Protein AF-A0A0F9BC72-F1 (afdb_monomer_lite)

Secondary structure (DSSP, 8-state):
----PPPPPTT-GGGGSSTT----S--TTHHHHHHHHHHHHHHHHHHHHHHHHHHHHHHHHS--TTSHHHHHHHHHHHHHHHHHHHT-----PPEEEES-HHHHHHHHHHTGGGBGGGEEEEEEEEEEESGGG-EEEEEEEEEEEETTEEEEEEEEEEEEE--TTS---TT-HHHHHHHHHHHHHHHHHHHHHHHTTPEEEES-----

pLDDT: mean 74.84, std 20.1, range [38.62, 98.25]

Foldseek 3Di:
DDDDDDDDDPPDPVVVVPPPPDDDDDDDDVVVVVVVVVVVVVVVVVVVVVVLVVVVVVVVVPPDVPCPVVNVVVVVVVVVVVCVVVVPPPVPAAEAEAQDLVVLLVVCLVQVVQWVVLEKAKEWDWDQDDDPSQKIWIWIWIWTGGHSHIYIYTYTLFMDGDDPVDPDPVPPPRNVSSVVSNVVSVVSNCVSSVVSVGHYHYDYDDDD

Organism: NCBI:txid412755

Sequence (208 aa):
MAHNRAPVPPGSLANLHLAVSLYPGGRGLQKGKEEMEARELAQRILGHVQRLTQLARILRRDGDGRDENAVRELLAREATMLKTRATGKGETMSSIKFTNVPEFLEELNKDRELVDRGIVRITKGFKHTGPNGLFISLDVIASAKVGEDVVVLTRHCGQFMQNPNFPQDPSSPGEEDAQSIADTDIEALEKGCSDLGMETRAGFFDEE

Radius of gyration: 28.16 Å; chains: 1; bounding box: 81×46×55 Å

Structure (mmCIF, N/CA/C/O backbone):
data_AF-A0A0F9BC72-F1
#
_entry.id   AF-A0A0F9BC72-F1
#
loop_
_atom_site.group_PDB
_atom_site.id
_atom_site.type_symbol
_atom_site.label_atom_id
_atom_site.label_alt_id
_atom_site.label_comp_id
_atom_site.label_asym_id
_atom_site.label_entity_id
_atom_site.label_seq_id
_atom_site.pdbx_PDB_ins_code
_atom_site.Cartn_x
_atom_site.Cartn_y
_atom_site.Cartn_z
_atom_site.occupancy
_atom_site.B_iso_or_equiv
_atom_site.auth_seq_id
_atom_site.auth_comp_id
_atom_site.auth_asym_id
_atom_site.auth_atom_id
_atom_site.pdbx_PDB_model_num
ATOM 1 N N . MET A 1 1 ? -61.626 -33.798 -28.609 1.00 42.62 1 MET A N 1
ATOM 2 C CA . MET A 1 1 ? -61.739 -33.847 -27.136 1.00 42.62 1 MET A CA 1
ATOM 3 C C . MET A 1 1 ? -60.822 -32.775 -26.568 1.00 42.62 1 MET A C 1
ATOM 5 O O . MET A 1 1 ? -59.614 -32.895 -26.709 1.00 42.62 1 MET A O 1
ATOM 9 N N . ALA A 1 2 ? -61.387 -31.677 -26.064 1.00 38.62 2 ALA A N 1
ATOM 10 C CA . ALA A 1 2 ? -60.629 -30.543 -25.538 1.00 38.62 2 ALA A CA 1
ATOM 11 C C . ALA A 1 2 ? -60.353 -30.759 -24.042 1.00 38.62 2 ALA A C 1
ATOM 13 O O . ALA A 1 2 ? -61.291 -30.909 -23.260 1.00 38.62 2 ALA A O 1
ATOM 14 N N . HIS A 1 3 ? -59.080 -30.800 -23.645 1.00 41.59 3 HIS A N 1
ATOM 15 C CA . HIS A 1 3 ? -58.698 -30.876 -22.236 1.00 41.59 3 HIS A CA 1
ATOM 16 C C . HIS A 1 3 ? -58.649 -29.474 -21.625 1.00 41.59 3 HIS A C 1
ATOM 18 O O . HIS A 1 3 ? -57.722 -28.705 -21.867 1.00 41.59 3 HIS A O 1
ATOM 24 N N . ASN A 1 4 ? -59.649 -29.182 -20.795 1.00 47.03 4 ASN A N 1
ATOM 25 C CA . ASN A 1 4 ? -59.648 -28.081 -19.838 1.00 47.03 4 ASN A CA 1
ATOM 26 C C . ASN A 1 4 ? -58.522 -28.300 -18.814 1.00 47.03 4 ASN A C 1
ATOM 28 O O . ASN A 1 4 ? -58.590 -29.237 -18.017 1.00 47.03 4 ASN A O 1
ATOM 32 N N . ARG A 1 5 ? -57.494 -27.445 -18.814 1.00 49.59 5 ARG A N 1
ATOM 33 C CA . ARG A 1 5 ? -56.538 -27.344 -17.702 1.00 49.59 5 ARG A CA 1
ATOM 34 C C . ARG A 1 5 ? -56.889 -26.119 -16.865 1.00 49.59 5 ARG A C 1
ATOM 36 O O . ARG A 1 5 ? -56.990 -25.017 -17.393 1.00 49.59 5 ARG A O 1
ATOM 43 N N . ALA A 1 6 ? -57.103 -26.345 -15.573 1.00 52.94 6 ALA A N 1
ATOM 44 C CA . ALA A 1 6 ? -57.399 -25.304 -14.598 1.00 52.94 6 ALA A CA 1
ATOM 45 C C . ALA A 1 6 ? -56.219 -24.319 -14.443 1.00 52.94 6 ALA A C 1
ATOM 47 O O . ALA A 1 6 ? -55.064 -24.728 -14.606 1.00 52.94 6 ALA A O 1
ATOM 48 N N . PRO A 1 7 ? -56.480 -23.042 -14.106 1.00 54.28 7 PRO A N 1
ATOM 49 C CA . PRO A 1 7 ? -55.428 -22.074 -13.828 1.00 54.28 7 PRO A CA 1
ATOM 50 C C . PRO A 1 7 ? -54.674 -22.448 -12.545 1.00 54.28 7 PRO A C 1
ATOM 52 O O . PRO A 1 7 ? -55.270 -22.742 -11.509 1.00 54.28 7 PRO A O 1
ATOM 55 N N . VAL A 1 8 ? -53.344 -22.443 -12.628 1.00 53.91 8 VAL A N 1
ATOM 56 C CA . VAL A 1 8 ? -52.446 -22.690 -11.493 1.00 53.91 8 VAL A CA 1
ATOM 57 C C . VAL A 1 8 ? -52.470 -21.459 -10.573 1.00 53.91 8 VAL A C 1
ATOM 59 O O . VAL A 1 8 ? -52.325 -20.342 -11.073 1.00 53.91 8 VAL A O 1
ATOM 62 N N . PRO A 1 9 ? -52.646 -21.616 -9.249 1.00 43.34 9 PRO A N 1
ATOM 63 C CA . PRO A 1 9 ? -52.686 -20.484 -8.331 1.00 43.34 9 PRO A CA 1
ATOM 64 C C . PRO A 1 9 ? -51.318 -19.778 -8.235 1.00 43.34 9 PRO A C 1
ATOM 66 O O . PRO A 1 9 ? -50.275 -20.448 -8.228 1.00 43.34 9 PRO A O 1
ATOM 69 N N . PRO A 1 10 ? -51.293 -18.436 -8.123 1.00 44.06 10 PRO A N 1
ATOM 70 C CA . PRO A 1 10 ? -50.060 -17.698 -7.880 1.00 44.06 10 PRO A CA 1
ATOM 71 C C . PRO A 1 10 ? -49.497 -18.093 -6.506 1.00 44.06 10 PRO A C 1
ATOM 73 O O . PRO A 1 10 ? -50.165 -17.941 -5.488 1.00 44.06 10 PRO A O 1
ATOM 76 N N . GLY A 1 11 ? -48.279 -18.643 -6.493 1.00 48.66 11 GLY A N 1
ATOM 77 C CA . GLY A 1 11 ? -47.588 -19.095 -5.275 1.00 48.66 11 GLY A CA 1
ATOM 78 C C . GLY A 1 11 ? -47.152 -20.566 -5.263 1.00 48.66 11 GLY A C 1
ATOM 79 O O . GLY A 1 11 ? -46.563 -21.011 -4.283 1.00 48.66 11 GLY A O 1
ATOM 80 N N . SER A 1 12 ? -47.400 -21.334 -6.329 1.00 43.31 12 SER A N 1
ATOM 81 C CA . SER A 1 12 ? -46.902 -22.714 -6.427 1.00 43.31 12 SER A CA 1
ATOM 82 C C . SER A 1 12 ? -45.405 -22.768 -6.788 1.00 43.31 12 SER A C 1
ATOM 84 O O . SER A 1 12 ? -44.937 -22.054 -7.679 1.00 43.31 12 SER A O 1
ATOM 86 N N . LEU A 1 13 ? -44.672 -23.683 -6.140 1.00 48.25 13 LEU A N 1
ATOM 87 C CA . LEU A 1 13 ? -43.244 -23.983 -6.355 1.00 48.25 13 LEU A CA 1
ATOM 88 C C . LEU A 1 13 ? -42.881 -24.347 -7.810 1.00 48.25 13 LEU A C 1
ATOM 90 O O . LEU A 1 13 ? -41.704 -24.358 -8.160 1.00 48.25 13 LEU A O 1
ATOM 94 N N . ALA A 1 14 ? -43.865 -24.591 -8.682 1.00 44.84 14 ALA A N 1
ATOM 95 C CA . ALA A 1 14 ? -43.640 -24.823 -10.108 1.00 44.84 14 ALA A CA 1
ATOM 96 C C . ALA A 1 14 ? -43.049 -23.603 -10.848 1.00 44.84 14 ALA A C 1
ATOM 98 O O . ALA A 1 14 ? -42.411 -23.775 -11.884 1.00 44.84 14 ALA A O 1
ATOM 99 N N . ASN A 1 15 ? -43.186 -22.384 -10.307 1.00 43.69 15 ASN A N 1
ATOM 100 C CA . ASN A 1 15 ? -42.619 -21.179 -10.925 1.00 43.69 15 ASN A CA 1
ATOM 101 C C . ASN A 1 15 ? -41.094 -21.044 -10.752 1.00 43.69 15 ASN A C 1
ATOM 103 O O . ASN A 1 15 ? -40.479 -20.243 -11.451 1.00 43.69 15 ASN A O 1
ATOM 107 N N . LEU A 1 16 ? -40.459 -21.839 -9.881 1.00 44.81 16 LEU A N 1
ATOM 108 C CA . LEU A 1 16 ? -39.000 -21.814 -9.699 1.00 44.81 16 LEU A CA 1
ATOM 109 C C . LEU A 1 16 ? -38.231 -22.579 -10.785 1.00 44.81 16 LEU A C 1
ATOM 111 O O . LEU A 1 16 ? -37.033 -22.365 -10.944 1.00 44.81 16 LEU A O 1
ATOM 115 N N . HIS A 1 17 ? -38.897 -23.436 -11.564 1.00 40.94 17 HIS A N 1
ATOM 116 C CA . HIS A 1 17 ? -38.219 -24.256 -12.572 1.00 40.94 17 HIS A CA 1
ATOM 117 C C . HIS A 1 17 ? -38.060 -23.579 -13.941 1.00 40.94 17 HIS A C 1
ATOM 119 O O . HIS A 1 17 ? -37.272 -24.056 -14.755 1.00 40.94 17 HIS A O 1
ATOM 125 N N . LEU A 1 18 ? -38.760 -22.466 -14.203 1.00 41.44 18 LEU A N 1
ATOM 126 C CA . LEU A 1 18 ? -38.738 -21.807 -15.517 1.00 41.44 18 LEU A CA 1
ATOM 127 C C . LEU A 1 18 ? -37.742 -20.643 -15.646 1.00 41.44 18 LEU A C 1
ATOM 129 O O . LEU A 1 18 ? -37.490 -20.198 -16.760 1.00 41.44 18 LEU A O 1
ATOM 133 N N . ALA A 1 19 ? -37.128 -20.176 -14.555 1.00 41.88 19 ALA A N 1
ATOM 134 C CA . ALA A 1 19 ? -36.174 -19.060 -14.604 1.00 41.88 19 ALA A CA 1
ATOM 135 C C . ALA A 1 19 ? -34.731 -19.471 -14.979 1.00 41.88 19 ALA A C 1
ATOM 137 O O . ALA A 1 19 ? -33.861 -18.614 -15.093 1.00 41.88 19 ALA A O 1
ATOM 138 N N . VAL A 1 20 ? -34.454 -20.767 -15.177 1.00 44.16 20 VA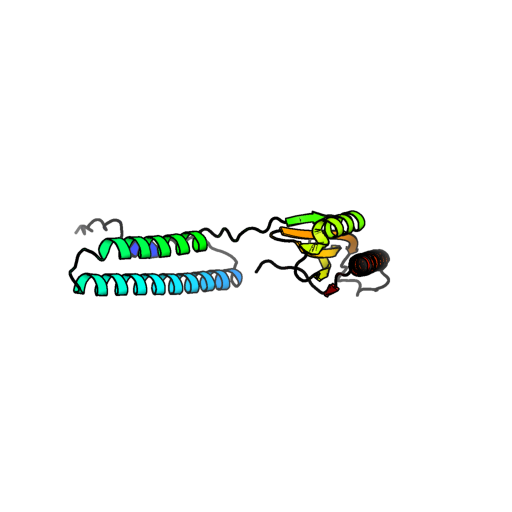L A N 1
ATOM 139 C CA . VAL A 1 20 ? -33.074 -21.293 -15.296 1.00 44.16 20 VAL A CA 1
ATOM 140 C C . VAL A 1 20 ? -32.647 -21.589 -16.745 1.00 44.16 20 VAL A C 1
ATOM 142 O O . VAL A 1 20 ? -31.505 -21.966 -16.989 1.00 44.16 20 VAL A O 1
ATOM 145 N N . SER A 1 21 ? -33.510 -21.398 -17.747 1.00 41.16 21 SER A N 1
ATOM 146 C CA . SER A 1 21 ? -33.238 -21.912 -19.101 1.00 41.16 21 SER A CA 1
ATOM 147 C C . SER A 1 21 ? -33.237 -20.858 -20.206 1.00 41.16 21 SER A C 1
ATOM 149 O O . SER A 1 21 ? -33.911 -21.038 -21.206 1.00 41.16 21 SER A O 1
ATOM 151 N N . LEU A 1 22 ? -32.468 -19.773 -20.070 1.00 39.19 22 LEU A N 1
ATOM 152 C CA . LEU A 1 22 ? -32.133 -18.906 -21.212 1.00 39.19 22 LEU A CA 1
ATOM 153 C C . LEU A 1 22 ? -30.781 -18.201 -21.010 1.00 39.19 22 LEU A C 1
ATOM 155 O O . LEU A 1 22 ? -30.776 -17.023 -20.712 1.00 39.19 22 LEU A O 1
ATOM 159 N N . TYR A 1 23 ? -29.648 -18.893 -21.178 1.00 40.12 23 TYR A N 1
ATOM 160 C CA . TYR A 1 23 ? -28.369 -18.281 -21.602 1.00 40.12 23 TYR A CA 1
ATOM 161 C C . TYR A 1 23 ? -27.417 -19.375 -22.123 1.00 40.12 23 TYR A C 1
ATOM 163 O O . TYR A 1 23 ? -26.938 -20.189 -21.326 1.00 40.12 23 TYR A O 1
ATOM 171 N N . PRO A 1 24 ? -27.127 -19.438 -23.436 1.00 45.38 24 PRO A N 1
ATOM 172 C CA . PRO A 1 24 ? -26.097 -20.316 -23.965 1.00 45.38 24 PRO A CA 1
ATOM 173 C C . PRO A 1 24 ? -24.742 -19.592 -23.989 1.00 45.38 24 PRO A C 1
ATOM 175 O O . PRO A 1 24 ? -24.643 -18.465 -24.464 1.00 45.38 24 PRO A O 1
ATOM 178 N N . GLY A 1 25 ? -23.691 -20.279 -23.534 1.00 42.78 25 GLY A N 1
ATOM 179 C CA . GLY A 1 25 ? -22.307 -19.981 -23.918 1.00 42.78 25 GLY A CA 1
ATOM 180 C C . GLY A 1 25 ? -21.380 -19.472 -22.809 1.00 42.78 25 GLY A C 1
ATOM 181 O O . GLY A 1 25 ? -21.406 -18.303 -22.450 1.00 42.78 25 GLY A O 1
ATOM 182 N N . GLY A 1 26 ? -20.483 -20.354 -22.352 1.00 42.59 26 GLY A N 1
ATOM 183 C CA . GLY A 1 26 ? -19.130 -19.980 -21.916 1.00 42.59 26 GLY A CA 1
ATOM 184 C C . GLY A 1 26 ? -18.960 -19.429 -20.498 1.00 42.59 26 GLY A C 1
ATOM 185 O O . GLY A 1 26 ? -18.666 -18.252 -20.344 1.00 42.59 26 GLY A O 1
ATOM 186 N N . ARG A 1 27 ? -19.073 -20.274 -19.461 1.00 43.44 27 ARG A N 1
ATOM 187 C CA . ARG A 1 27 ? -18.528 -20.015 -18.105 1.00 43.44 27 ARG A CA 1
ATOM 188 C C . ARG A 1 27 ? -18.599 -21.293 -17.253 1.00 43.44 27 ARG A C 1
ATOM 190 O O . ARG A 1 27 ? -19.513 -21.477 -16.464 1.00 43.44 27 ARG A O 1
ATOM 197 N N . GLY A 1 28 ? -17.680 -22.236 -17.463 1.00 44.38 28 GLY A N 1
ATOM 198 C CA . GLY A 1 28 ? -17.714 -23.539 -16.773 1.00 44.38 28 GLY A CA 1
ATOM 199 C C . GLY A 1 28 ? -17.227 -23.515 -15.317 1.00 44.38 28 GLY A C 1
ATOM 200 O O . GLY A 1 28 ? -17.675 -24.325 -14.518 1.00 44.38 28 GLY A O 1
ATOM 201 N N . LEU A 1 29 ? -16.339 -22.579 -14.956 1.00 45.06 29 LEU A N 1
ATOM 202 C CA . LEU A 1 29 ? -15.662 -22.567 -13.647 1.00 45.06 29 LEU A CA 1
ATOM 203 C C . LEU A 1 29 ? -16.214 -21.515 -12.670 1.00 45.06 29 LEU A C 1
ATOM 205 O O . LEU A 1 29 ? -16.429 -21.829 -11.505 1.00 45.06 29 LEU A O 1
ATOM 209 N N . GLN A 1 30 ? -16.537 -20.302 -13.136 1.00 49.53 30 GLN A N 1
ATOM 210 C CA . GLN A 1 30 ? -17.185 -19.277 -12.295 1.00 49.53 30 GLN A CA 1
ATOM 211 C C . GLN A 1 30 ? -18.613 -19.664 -11.894 1.00 49.53 30 GLN A C 1
ATOM 213 O O . GLN A 1 30 ? -19.011 -19.458 -10.753 1.00 49.53 30 GLN A O 1
ATOM 218 N N . LYS A 1 31 ? -19.343 -20.334 -12.793 1.00 51.72 31 LYS A N 1
ATOM 219 C CA . LYS A 1 31 ? -20.718 -20.774 -12.541 1.00 51.72 31 LYS A CA 1
ATOM 220 C C . LYS A 1 31 ? -20.800 -21.843 -11.446 1.00 51.72 31 LYS A C 1
ATOM 222 O O . LYS A 1 31 ? -21.754 -21.860 -10.684 1.00 51.72 31 LYS A O 1
ATOM 227 N N . GLY A 1 32 ? -19.774 -22.692 -11.319 1.00 54.41 32 GLY A N 1
ATOM 228 C CA . GLY A 1 32 ? -19.702 -23.695 -10.253 1.00 54.41 32 GLY A CA 1
ATOM 229 C C . GLY A 1 32 ? -19.490 -23.088 -8.863 1.00 54.41 32 GLY A C 1
ATOM 230 O O . GLY A 1 32 ? -20.055 -23.590 -7.895 1.00 54.41 32 GLY A O 1
ATOM 231 N N . LYS A 1 33 ? -18.720 -21.995 -8.768 1.00 55.19 33 LYS A N 1
ATOM 232 C CA . LYS A 1 33 ? -18.482 -21.282 -7.505 1.00 55.19 33 LYS A CA 1
ATOM 233 C C . LYS A 1 33 ? -19.728 -20.502 -7.069 1.00 55.19 33 LYS A C 1
ATOM 235 O O . LYS A 1 33 ? -20.192 -20.682 -5.949 1.00 55.19 33 LYS A O 1
ATOM 240 N N . GLU A 1 34 ? -20.343 -19.767 -7.994 1.00 55.28 34 GLU A N 1
ATOM 241 C CA . GLU A 1 34 ? -21.594 -19.032 -7.753 1.00 55.28 34 GLU A CA 1
ATOM 242 C C . GLU A 1 34 ? -22.764 -19.972 -7.392 1.00 55.28 34 GLU A C 1
ATOM 244 O O . GLU A 1 34 ? -23.537 -19.693 -6.476 1.00 55.28 34 GLU A O 1
ATOM 249 N N . GLU A 1 35 ? -22.886 -21.131 -8.054 1.00 62.44 35 GLU A N 1
ATOM 250 C CA . GLU A 1 35 ? -23.916 -22.127 -7.723 1.00 62.44 35 GLU A CA 1
ATOM 251 C C . GLU A 1 35 ? -23.675 -22.805 -6.365 1.00 62.44 35 GLU A C 1
ATOM 253 O O . GLU A 1 35 ? -24.636 -23.169 -5.681 1.00 62.44 35 GLU A O 1
ATOM 258 N N . MET A 1 36 ? -22.415 -22.984 -5.957 1.00 65.06 36 MET A N 1
ATOM 259 C CA . MET A 1 36 ? -22.068 -23.561 -4.656 1.00 65.06 36 MET A CA 1
ATOM 260 C C . MET A 1 36 ? -22.374 -22.584 -3.517 1.00 65.06 36 MET A C 1
ATOM 262 O O . MET A 1 36 ? -23.044 -22.969 -2.558 1.00 65.06 36 MET A O 1
ATOM 266 N N . GLU A 1 37 ? -21.986 -21.317 -3.665 1.00 67.31 37 GLU A N 1
ATOM 267 C CA . GLU A 1 37 ? -22.287 -20.244 -2.708 1.00 67.31 37 GLU A CA 1
ATOM 268 C C . GLU A 1 37 ? -23.803 -20.030 -2.566 1.00 67.31 37 GLU A C 1
ATOM 270 O O . GLU A 1 37 ? -24.328 -19.942 -1.453 1.00 67.31 37 GLU A O 1
ATOM 275 N N . ALA A 1 38 ? -24.547 -20.060 -3.678 1.00 66.00 38 ALA A N 1
ATOM 276 C CA . ALA A 1 38 ? -26.006 -19.963 -3.656 1.00 66.00 38 ALA A CA 1
ATOM 277 C C . ALA A 1 38 ? -26.670 -21.149 -2.931 1.00 66.00 38 ALA A C 1
ATOM 279 O O . ALA A 1 38 ? -27.643 -20.966 -2.191 1.00 66.00 38 ALA A O 1
ATOM 280 N N . ARG A 1 39 ? -26.152 -22.373 -3.109 1.00 70.75 39 ARG A N 1
ATOM 281 C CA . ARG A 1 39 ? -26.651 -23.572 -2.410 1.00 70.75 39 ARG A CA 1
ATOM 282 C C . ARG A 1 39 ? -26.362 -23.523 -0.917 1.00 70.75 39 ARG A C 1
ATOM 284 O O . ARG A 1 39 ? -27.230 -23.891 -0.125 1.00 70.75 39 ARG A O 1
ATOM 291 N N . GLU A 1 40 ? -25.179 -23.062 -0.535 1.00 69.94 40 GLU A N 1
ATOM 292 C CA . GLU A 1 40 ? -24.799 -22.937 0.867 1.00 69.94 40 GLU A CA 1
ATOM 293 C C . GLU A 1 40 ? -25.642 -21.868 1.577 1.00 69.94 40 GLU A C 1
ATOM 295 O O . GLU A 1 40 ? -26.190 -22.114 2.656 1.00 69.94 40 GLU A O 1
ATOM 300 N N . LEU A 1 41 ? -25.856 -20.720 0.928 1.00 67.69 41 LEU A N 1
ATOM 301 C CA . LEU A 1 41 ? -26.760 -19.681 1.413 1.00 67.69 41 LEU A CA 1
ATOM 302 C C . LEU A 1 41 ? -28.196 -20.210 1.567 1.00 67.69 41 LEU A C 1
ATOM 304 O O . LEU A 1 41 ? -28.828 -19.992 2.603 1.00 67.69 41 LEU A O 1
ATOM 308 N N . ALA A 1 42 ? -28.699 -20.963 0.584 1.00 67.69 42 ALA A N 1
ATOM 309 C CA . ALA A 1 42 ? -30.033 -21.557 0.637 1.00 67.69 42 ALA A CA 1
ATOM 310 C C . ALA A 1 42 ? -30.183 -22.574 1.784 1.00 67.69 42 ALA A C 1
ATOM 312 O O . ALA A 1 42 ? -31.194 -22.554 2.491 1.00 67.69 42 ALA A O 1
ATOM 313 N N . GLN A 1 43 ? -29.180 -23.428 2.021 1.00 72.75 43 GLN A N 1
ATOM 314 C CA . GLN A 1 43 ? -29.182 -24.367 3.149 1.00 72.75 43 GLN A CA 1
ATOM 315 C C . GLN A 1 43 ? -29.170 -23.641 4.500 1.00 72.75 43 GLN A C 1
ATOM 317 O O . GLN A 1 43 ? -29.904 -24.024 5.415 1.00 72.75 43 GLN A O 1
ATOM 322 N N . ARG A 1 44 ? -28.398 -22.555 4.622 1.00 68.69 44 ARG A N 1
ATOM 323 C CA . ARG A 1 44 ? -28.348 -21.733 5.841 1.00 68.69 44 ARG A CA 1
ATOM 324 C C . ARG A 1 44 ? -29.687 -21.045 6.116 1.00 68.69 44 ARG A C 1
ATOM 326 O O . ARG A 1 44 ? -30.188 -21.117 7.241 1.00 68.69 44 ARG A O 1
ATOM 333 N N . ILE A 1 45 ? -30.308 -20.448 5.095 1.00 68.75 45 ILE A N 1
ATOM 334 C CA . ILE A 1 45 ? -31.647 -19.843 5.199 1.00 68.75 45 ILE A CA 1
ATOM 335 C C . ILE A 1 45 ? -32.674 -20.895 5.629 1.00 68.75 45 ILE A C 1
ATOM 337 O O . ILE A 1 45 ? -33.455 -20.654 6.551 1.00 68.75 45 ILE A O 1
ATOM 341 N N . LEU A 1 46 ? -32.640 -22.087 5.026 1.00 72.75 46 LEU A N 1
ATOM 342 C CA . LEU A 1 46 ? -33.547 -23.179 5.376 1.00 72.75 46 LEU A CA 1
ATOM 343 C C . LEU A 1 46 ? -33.402 -23.594 6.851 1.00 72.75 46 LEU A C 1
ATOM 345 O O . LEU A 1 46 ? -34.410 -23.781 7.534 1.00 72.75 46 LEU A O 1
ATOM 349 N N . GLY A 1 47 ? -32.172 -23.655 7.372 1.00 73.44 47 GLY A N 1
ATOM 350 C CA . GLY A 1 47 ? -31.909 -23.935 8.787 1.00 73.44 47 GLY A CA 1
ATOM 351 C C . GLY A 1 47 ? -32.468 -22.867 9.737 1.00 73.44 47 GLY A C 1
ATOM 352 O O . GLY A 1 47 ? -32.973 -23.188 10.815 1.00 73.44 47 GLY A O 1
ATOM 353 N N . HIS A 1 48 ? -32.441 -21.591 9.345 1.00 68.81 48 HIS A N 1
ATOM 354 C CA . HIS A 1 48 ? -33.090 -20.522 10.113 1.00 68.81 48 HIS A CA 1
ATOM 355 C C . HIS A 1 48 ? -34.617 -20.633 10.078 1.00 68.81 48 HIS A C 1
ATOM 357 O O . HIS A 1 48 ? -35.253 -20.581 11.130 1.00 68.81 48 HIS A O 1
ATOM 363 N N . VAL A 1 49 ? -35.210 -20.879 8.907 1.00 72.81 49 VAL A N 1
ATOM 364 C CA . VAL A 1 49 ? -36.665 -21.062 8.770 1.00 72.81 49 VAL A CA 1
ATOM 365 C C . VAL A 1 49 ? -37.157 -22.247 9.607 1.00 72.81 49 VAL A C 1
ATOM 367 O O . VAL A 1 49 ? -38.192 -22.149 10.271 1.00 72.81 49 VAL A O 1
ATOM 370 N N . GLN A 1 50 ? -36.410 -23.352 9.642 1.00 75.19 50 GLN A N 1
ATOM 371 C CA . GLN A 1 50 ? -36.741 -24.511 10.475 1.00 75.19 50 GLN A CA 1
ATOM 372 C C . GLN A 1 50 ? -36.705 -24.182 11.972 1.00 75.19 50 GLN A C 1
ATOM 374 O O . GLN A 1 50 ? -37.643 -24.546 12.684 1.00 75.19 50 GLN A O 1
ATOM 379 N N . ARG A 1 51 ? -35.688 -23.444 12.442 1.00 72.94 51 ARG A N 1
ATOM 380 C CA . ARG A 1 51 ? -35.596 -22.992 13.843 1.00 72.94 51 ARG A CA 1
ATOM 381 C C . ARG A 1 51 ? -36.751 -22.070 14.227 1.00 72.94 51 ARG A C 1
ATOM 383 O O . ARG A 1 51 ? -37.398 -22.301 15.244 1.00 72.94 51 ARG A O 1
ATOM 390 N N . LEU A 1 52 ? -37.079 -21.096 13.378 1.00 69.94 52 LEU A N 1
ATOM 391 C CA . LEU A 1 52 ? -38.223 -20.205 13.597 1.00 69.94 52 LEU A CA 1
ATOM 392 C C . LEU A 1 52 ? -39.554 -20.971 13.616 1.00 69.94 52 LEU A C 1
ATOM 394 O O . LEU A 1 52 ? -40.420 -20.701 14.445 1.00 69.94 52 LEU A O 1
ATOM 398 N N . THR A 1 53 ? -39.700 -21.979 12.753 1.00 71.94 53 THR A N 1
ATOM 399 C CA . THR A 1 53 ? -40.895 -22.836 12.712 1.00 71.94 53 THR A CA 1
ATOM 400 C C . THR A 1 53 ? -41.009 -23.717 13.959 1.00 71.94 53 THR A C 1
ATOM 402 O O . THR A 1 53 ? -42.112 -23.924 14.464 1.00 71.94 53 THR A O 1
ATOM 405 N N . GLN A 1 54 ? -39.893 -24.244 14.471 1.00 74.62 54 GLN A N 1
ATOM 406 C CA . GLN A 1 54 ? -39.867 -25.019 15.714 1.00 74.62 54 GLN A CA 1
ATOM 407 C C . GLN A 1 54 ? -40.224 -24.153 16.922 1.00 74.62 54 GLN A C 1
ATOM 409 O O . GLN A 1 54 ? -41.086 -24.555 17.702 1.00 74.62 54 GLN A O 1
ATOM 414 N N . LEU A 1 55 ? -39.649 -22.951 17.026 1.00 66.75 55 LEU A N 1
ATOM 415 C CA . LEU A 1 55 ? -39.995 -21.991 18.075 1.00 66.75 55 LEU A CA 1
ATOM 416 C C . LEU A 1 55 ? -41.490 -21.655 18.029 1.00 66.75 55 LEU A C 1
ATOM 418 O O . LEU A 1 55 ? -42.186 -21.829 19.026 1.00 66.75 55 LEU A O 1
ATOM 422 N N . ALA A 1 56 ? -42.026 -21.314 16.854 1.00 66.38 56 ALA A N 1
ATOM 423 C CA . ALA A 1 56 ? -43.450 -21.021 16.686 1.00 66.38 56 ALA A CA 1
ATOM 424 C C . ALA A 1 56 ? -44.378 -22.194 17.074 1.00 66.38 56 ALA A C 1
ATOM 426 O O . ALA A 1 56 ? -45.510 -21.964 17.500 1.00 66.38 56 ALA A O 1
ATOM 427 N N . ARG A 1 57 ? -43.931 -23.453 16.939 1.00 69.69 57 ARG A N 1
ATOM 428 C CA . ARG A 1 57 ? -44.700 -24.635 17.378 1.00 69.69 57 ARG A CA 1
ATOM 429 C C . ARG A 1 57 ? -44.674 -24.835 18.888 1.00 69.69 57 ARG A C 1
ATOM 431 O O . ARG A 1 57 ? -45.709 -25.198 19.436 1.00 69.69 57 ARG A O 1
ATOM 438 N N . ILE A 1 58 ? -43.523 -24.628 19.530 1.00 66.62 58 ILE A N 1
ATOM 439 C CA . ILE A 1 58 ? -43.385 -24.720 20.993 1.00 66.62 58 ILE A CA 1
ATOM 440 C C . ILE A 1 58 ? -44.333 -23.708 21.645 1.00 66.62 58 ILE A C 1
ATOM 442 O O . ILE A 1 58 ? -45.151 -24.068 22.482 1.00 66.62 58 ILE A O 1
ATOM 446 N N . LEU A 1 59 ? -44.344 -22.483 21.124 1.00 58.75 59 LEU A N 1
ATOM 447 C CA . LEU A 1 59 ? -45.137 -21.376 21.657 1.00 58.75 59 LEU A CA 1
ATOM 448 C C . LEU A 1 59 ? -46.655 -21.550 21.474 1.00 58.75 59 LEU A C 1
ATOM 450 O O . LEU A 1 59 ? -47.432 -21.115 22.316 1.00 58.75 59 LEU A O 1
ATOM 454 N N . ARG A 1 60 ? -47.112 -22.241 20.417 1.00 62.31 60 ARG A N 1
ATOM 455 C CA . ARG A 1 60 ? -48.542 -22.585 20.255 1.00 62.31 60 ARG A CA 1
ATOM 456 C C . ARG A 1 60 ? -49.035 -23.627 21.257 1.00 62.31 60 ARG A C 1
ATOM 458 O O . ARG A 1 60 ? -50.245 -23.776 21.410 1.00 62.31 60 ARG A O 1
ATOM 465 N N . ARG A 1 61 ? -48.130 -24.388 21.876 1.00 60.22 61 ARG A N 1
ATOM 466 C CA . ARG A 1 61 ? -48.486 -25.474 22.793 1.00 60.22 61 ARG A CA 1
ATOM 467 C C . ARG A 1 61 ? -48.760 -24.972 24.214 1.00 60.22 61 ARG A C 1
ATOM 469 O O . ARG A 1 61 ? -49.548 -25.611 24.903 1.00 60.22 61 ARG A O 1
ATOM 476 N N . ASP A 1 62 ? -48.197 -23.821 24.589 1.00 56.25 62 ASP A N 1
ATOM 477 C CA . ASP A 1 62 ? -48.218 -23.323 25.973 1.00 56.25 62 ASP A CA 1
ATOM 478 C C . ASP A 1 62 ? -49.290 -22.254 26.266 1.00 56.25 62 ASP A C 1
ATOM 480 O O . ASP A 1 62 ? -49.458 -21.866 27.415 1.00 56.25 62 ASP A O 1
ATOM 484 N N . GLY A 1 63 ? -50.096 -21.844 25.276 1.00 54.47 63 GLY A N 1
ATOM 485 C CA . GLY A 1 63 ? -51.452 -21.292 25.470 1.00 54.47 63 GLY A CA 1
ATOM 486 C C . GLY A 1 63 ? -51.637 -20.004 26.295 1.00 54.47 63 GLY A C 1
ATOM 487 O O . GLY A 1 63 ? -52.772 -19.542 26.404 1.00 54.47 63 GLY A O 1
ATOM 488 N N . ASP A 1 64 ? -50.592 -19.400 26.855 1.00 56.59 64 ASP A N 1
ATOM 489 C CA . ASP A 1 64 ? -50.682 -18.148 27.610 1.00 56.59 64 ASP A CA 1
ATOM 490 C C . ASP A 1 64 ? -50.273 -16.991 26.683 1.00 56.59 64 ASP A C 1
ATOM 492 O O . ASP A 1 64 ? -49.102 -16.802 26.356 1.00 56.59 64 ASP A O 1
ATOM 496 N N . GLY A 1 65 ? -51.255 -16.215 26.210 1.00 55.62 65 GLY A N 1
ATOM 497 C CA . GLY A 1 65 ? -51.093 -15.118 25.237 1.00 55.62 65 GLY A CA 1
ATOM 498 C C . GLY A 1 65 ? -50.174 -13.962 25.669 1.00 55.62 65 GLY A C 1
ATOM 499 O O . GLY A 1 65 ? -50.118 -12.935 24.997 1.00 55.62 65 GLY A O 1
ATOM 500 N N . ARG A 1 66 ? -49.443 -14.111 26.778 1.00 55.50 66 ARG A N 1
ATOM 501 C CA . ARG A 1 66 ? -48.405 -13.189 27.254 1.00 55.50 66 ARG A CA 1
ATOM 502 C C . ARG A 1 66 ? -47.072 -13.3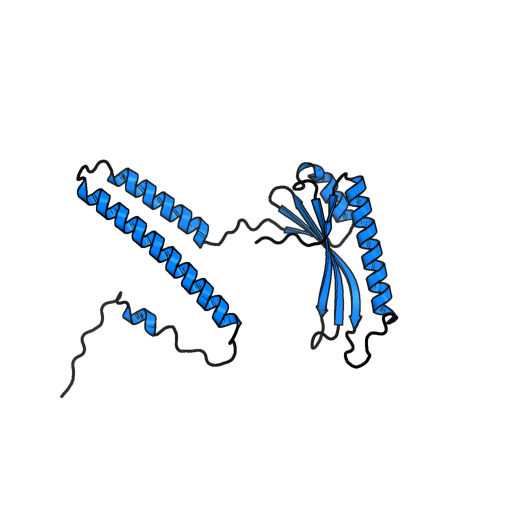38 26.515 1.00 55.50 66 ARG A C 1
ATOM 504 O O . ARG A 1 66 ? -46.290 -12.392 26.526 1.00 55.50 66 ARG A O 1
ATOM 511 N N . ASP A 1 67 ? -46.851 -14.449 25.811 1.00 61.25 67 ASP A N 1
ATOM 512 C CA . ASP A 1 67 ? -45.598 -14.698 25.081 1.00 61.25 67 ASP A CA 1
ATOM 513 C C . ASP A 1 67 ? -45.599 -14.184 23.628 1.00 61.25 67 ASP A C 1
ATOM 515 O O . ASP A 1 67 ? -44.548 -14.078 22.998 1.00 61.25 67 ASP A O 1
ATOM 519 N N . GLU A 1 68 ? -46.748 -13.789 23.067 1.00 60.94 68 GLU A N 1
ATOM 520 C CA . GLU A 1 68 ? -46.812 -13.355 21.660 1.00 60.94 68 GLU A CA 1
ATOM 521 C C . GLU A 1 68 ? -45.988 -12.087 21.377 1.00 60.94 68 GLU A C 1
ATOM 523 O O . GLU A 1 68 ? -45.416 -11.951 20.292 1.00 60.94 68 GLU A O 1
ATOM 528 N N . ASN A 1 69 ? -45.880 -11.174 22.349 1.00 64.12 69 ASN A N 1
ATOM 529 C CA . ASN A 1 69 ? -45.075 -9.957 22.209 1.00 64.12 69 ASN A CA 1
ATOM 530 C C . ASN A 1 69 ? -43.573 -10.244 22.302 1.00 64.12 69 ASN A C 1
ATOM 532 O O . ASN A 1 69 ? -42.824 -9.758 21.456 1.00 64.12 69 ASN A O 1
ATOM 536 N N . ALA A 1 70 ? -43.140 -11.082 23.249 1.00 63.94 70 ALA A N 1
ATOM 537 C CA . ALA A 1 70 ? -41.741 -11.497 23.365 1.00 63.94 70 ALA A CA 1
ATOM 538 C C . ALA A 1 70 ? -41.272 -12.208 22.087 1.00 63.94 70 ALA A C 1
ATOM 540 O O . ALA A 1 70 ? -40.173 -11.982 21.590 1.00 63.94 70 ALA A O 1
ATOM 541 N N . VAL A 1 71 ? -42.151 -13.008 21.488 1.00 61.50 71 VAL A N 1
ATOM 542 C CA . VAL A 1 71 ? -41.883 -13.740 20.248 1.00 61.50 71 VAL A CA 1
ATOM 543 C C . VAL A 1 71 ? -41.862 -12.815 19.040 1.00 61.50 71 VAL A C 1
ATOM 545 O O . VAL A 1 71 ? -41.003 -12.973 18.175 1.00 61.50 71 VAL A O 1
ATOM 548 N N . ARG A 1 72 ? -42.759 -11.825 18.969 1.00 66.00 72 ARG A N 1
ATOM 549 C CA . ARG A 1 72 ? -42.700 -10.783 17.934 1.00 66.00 72 ARG A CA 1
ATOM 550 C C . ARG A 1 72 ? -41.422 -9.961 18.036 1.00 66.00 72 ARG A C 1
ATOM 552 O O . ARG A 1 72 ? -40.834 -9.676 17.000 1.00 66.00 72 ARG A O 1
ATOM 559 N N . GLU A 1 73 ? -40.963 -9.635 19.240 1.00 71.62 73 GLU A N 1
ATOM 560 C CA . GLU A 1 73 ? -39.683 -8.952 19.451 1.00 71.62 73 GLU A CA 1
ATOM 561 C C . GLU A 1 73 ? -38.489 -9.824 19.057 1.00 71.62 73 GLU A C 1
ATOM 563 O O . GLU A 1 73 ? -37.566 -9.337 18.405 1.00 71.62 73 GLU A O 1
ATOM 568 N N . LEU A 1 74 ? -38.512 -11.117 19.384 1.00 68.50 74 LEU A N 1
ATOM 569 C CA . LEU A 1 74 ? -37.439 -12.054 19.042 1.00 68.50 74 LEU A CA 1
ATOM 570 C C . LEU A 1 74 ? -37.389 -12.315 17.528 1.00 68.50 74 LEU A C 1
ATOM 572 O O . LEU A 1 74 ? -36.316 -12.280 16.931 1.00 68.50 74 LEU A O 1
ATOM 576 N N . LEU A 1 75 ? -38.550 -12.462 16.881 1.00 67.56 75 LEU A N 1
ATOM 577 C CA . LEU A 1 75 ? -38.678 -12.545 15.424 1.00 67.56 75 LEU A CA 1
ATOM 578 C C . LEU A 1 75 ? -38.282 -11.240 14.733 1.00 67.56 75 LEU A C 1
ATOM 580 O O . LEU A 1 75 ? -37.635 -11.286 13.692 1.00 67.56 75 LEU A O 1
ATOM 584 N N . ALA A 1 76 ? -38.635 -10.082 15.295 1.00 72.31 76 ALA A N 1
ATOM 585 C CA . ALA A 1 76 ? -38.226 -8.786 14.766 1.00 72.31 76 ALA A CA 1
ATOM 586 C C . ALA A 1 76 ? -36.714 -8.577 14.912 1.00 72.31 76 ALA A C 1
ATOM 588 O O . ALA A 1 76 ? -36.087 -8.085 13.976 1.00 72.31 76 ALA A O 1
ATOM 589 N N . ARG A 1 77 ? -36.105 -8.999 16.028 1.00 72.81 77 ARG A N 1
ATOM 590 C CA . ARG A 1 77 ? -34.646 -8.988 16.223 1.00 72.81 77 ARG A CA 1
ATOM 591 C C . ARG A 1 77 ? -33.935 -9.908 15.243 1.00 72.81 77 ARG A C 1
ATOM 593 O O . ARG A 1 77 ? -33.008 -9.457 14.581 1.00 72.81 77 ARG A O 1
ATOM 600 N N . GLU A 1 78 ? -34.390 -11.147 15.088 1.00 66.56 78 GLU A N 1
ATOM 601 C CA . GLU A 1 78 ? -33.824 -12.094 14.119 1.00 66.56 78 GLU A CA 1
ATOM 602 C C . GLU A 1 78 ? -34.010 -11.604 12.676 1.00 66.56 78 GLU A C 1
ATOM 604 O O . GLU A 1 78 ? -33.069 -11.630 11.888 1.00 66.56 78 GLU A O 1
ATOM 609 N N . ALA A 1 79 ? -35.181 -11.064 12.325 1.00 65.94 79 ALA A N 1
ATOM 610 C CA . ALA A 1 79 ? -35.427 -10.477 11.009 1.00 65.94 79 ALA A CA 1
ATOM 611 C C . ALA A 1 79 ? -34.593 -9.209 10.766 1.00 65.94 79 ALA A C 1
ATOM 613 O O . ALA A 1 79 ? -34.185 -8.962 9.633 1.00 65.94 79 ALA A O 1
ATOM 614 N N . THR A 1 80 ? -34.317 -8.418 11.806 1.00 66.38 80 THR A N 1
ATOM 615 C CA . THR A 1 80 ? -33.424 -7.256 11.725 1.00 66.38 80 THR A CA 1
ATOM 616 C C . THR A 1 80 ? -31.982 -7.714 11.551 1.00 66.38 80 THR A C 1
ATOM 618 O O . THR A 1 80 ? -31.344 -7.265 10.612 1.00 66.38 80 THR A O 1
ATOM 621 N N . MET A 1 81 ? -31.495 -8.681 12.336 1.00 62.59 81 MET A N 1
ATOM 622 C CA . MET A 1 81 ? -30.157 -9.264 12.162 1.00 62.59 81 MET A CA 1
ATOM 623 C C . MET A 1 81 ? -29.970 -9.895 10.777 1.00 62.59 81 MET A C 1
ATOM 625 O O . MET A 1 81 ? -28.919 -9.733 10.160 1.00 62.59 81 MET A O 1
ATOM 629 N N . LEU A 1 82 ? -30.994 -10.580 10.261 1.00 59.41 82 LEU A N 1
ATOM 630 C CA . LEU A 1 82 ? -30.987 -11.134 8.910 1.00 59.41 82 LEU A CA 1
ATOM 631 C C . LEU A 1 82 ? -31.057 -10.043 7.843 1.00 59.41 82 LEU A C 1
ATOM 633 O O . LEU A 1 82 ? -30.397 -10.191 6.825 1.00 59.41 82 LEU A O 1
ATOM 637 N N . LYS A 1 83 ? -31.785 -8.939 8.059 1.00 58.09 83 LYS A N 1
ATOM 638 C CA . LYS A 1 83 ? -31.757 -7.782 7.152 1.00 58.09 83 LYS A CA 1
ATOM 639 C C . LYS A 1 83 ? -30.388 -7.119 7.147 1.00 58.09 83 LYS A C 1
ATOM 641 O O . LYS A 1 83 ? -29.858 -6.952 6.064 1.00 58.09 83 LYS A O 1
ATOM 646 N N . THR A 1 84 ? -29.787 -6.838 8.303 1.00 55.19 84 THR A N 1
ATOM 647 C CA . THR A 1 84 ? -28.446 -6.239 8.395 1.00 55.19 84 THR A CA 1
ATOM 648 C C . THR A 1 84 ? -27.398 -7.118 7.706 1.00 55.19 84 THR A C 1
ATOM 650 O O . THR A 1 84 ? -26.555 -6.608 6.977 1.00 55.19 84 THR A O 1
ATOM 653 N N . ARG A 1 85 ? -27.506 -8.450 7.840 1.00 53.22 85 ARG A N 1
ATOM 654 C CA . ARG A 1 85 ? -26.607 -9.411 7.177 1.00 53.22 85 ARG A CA 1
ATOM 655 C C . ARG A 1 85 ? -26.909 -9.642 5.693 1.00 53.22 85 ARG A C 1
ATOM 657 O O . ARG A 1 85 ? -25.983 -9.867 4.926 1.00 53.22 85 ARG A O 1
ATOM 664 N N . ALA A 1 86 ? -28.172 -9.592 5.270 1.00 49.53 86 ALA A N 1
ATOM 665 C CA . ALA A 1 86 ? -28.572 -9.804 3.876 1.00 49.53 86 ALA A CA 1
ATOM 666 C C . ALA A 1 86 ? -28.471 -8.537 3.018 1.00 49.53 86 ALA A C 1
ATOM 668 O O . ALA A 1 86 ? -28.355 -8.644 1.801 1.00 49.53 86 ALA A O 1
ATOM 669 N N . THR A 1 87 ? -28.498 -7.339 3.613 1.00 48.50 87 THR A N 1
ATOM 670 C CA . THR A 1 87 ? -28.335 -6.090 2.857 1.00 48.50 87 THR A CA 1
ATOM 671 C C . THR A 1 87 ? -26.913 -5.840 2.391 1.00 48.50 87 THR A C 1
ATOM 673 O O . THR A 1 87 ? -26.720 -4.857 1.687 1.00 48.50 87 THR A O 1
ATOM 676 N N . GLY A 1 88 ? -25.929 -6.675 2.754 1.00 44.72 88 GLY A N 1
ATOM 677 C CA . GLY A 1 88 ? -24.580 -6.565 2.192 1.00 44.72 88 GLY A CA 1
ATOM 678 C C . GLY A 1 88 ? -23.968 -5.168 2.326 1.00 44.72 88 GLY A C 1
ATOM 679 O O . GLY A 1 88 ? -23.031 -4.842 1.612 1.00 44.72 88 GLY A O 1
ATOM 680 N N . LYS A 1 89 ? -24.471 -4.339 3.250 1.00 44.88 89 LYS A N 1
ATOM 681 C CA . LYS A 1 89 ? -23.651 -3.316 3.869 1.00 44.88 89 LYS A CA 1
ATOM 682 C C . LYS A 1 89 ? -22.793 -4.085 4.862 1.00 44.88 89 LYS A C 1
ATOM 684 O O . LYS A 1 89 ? -23.047 -4.056 6.060 1.00 44.88 89 LYS A O 1
ATOM 689 N N . GLY A 1 90 ? -21.799 -4.806 4.334 1.00 47.28 90 GLY A N 1
ATOM 690 C CA . GLY A 1 90 ? -20.514 -4.763 5.012 1.00 47.28 90 GLY A CA 1
ATOM 691 C C . GLY A 1 90 ? -20.273 -3.285 5.278 1.00 47.28 90 GLY A C 1
ATOM 692 O O . GLY A 1 90 ? -20.578 -2.458 4.411 1.00 47.28 90 GLY A O 1
ATOM 693 N N . GLU A 1 91 ? -19.937 -2.932 6.508 1.00 50.59 91 GLU A N 1
ATOM 694 C CA . GLU A 1 91 ? -19.435 -1.595 6.785 1.00 50.59 91 GLU A CA 1
ATOM 695 C C . GLU A 1 91 ? -18.310 -1.386 5.776 1.00 50.59 91 GLU A C 1
ATOM 697 O O . GLU A 1 91 ? -17.259 -2.002 5.891 1.00 50.59 91 GLU A O 1
ATOM 702 N N . THR A 1 92 ? -18.599 -0.675 4.682 1.00 57.56 92 THR A N 1
ATOM 703 C CA . THR A 1 92 ? -17.606 -0.363 3.667 1.00 57.56 92 THR A CA 1
ATOM 704 C C . THR A 1 92 ? -16.667 0.557 4.403 1.00 57.56 92 THR A C 1
ATOM 706 O O . THR A 1 92 ? -17.030 1.722 4.607 1.00 57.56 92 THR A O 1
ATOM 709 N N . MET A 1 93 ? -15.553 0.014 4.895 1.00 66.25 93 MET A N 1
ATOM 710 C CA . MET A 1 93 ? -14.534 0.835 5.522 1.00 66.25 93 MET A CA 1
ATOM 711 C C . MET A 1 93 ? -14.185 1.900 4.494 1.00 66.25 93 MET A C 1
ATOM 713 O O . MET A 1 93 ? -14.047 1.619 3.295 1.00 66.25 93 MET A O 1
ATOM 717 N N . SER A 1 94 ? -14.197 3.161 4.914 1.00 83.12 94 SER A N 1
ATOM 718 C CA . SER A 1 94 ? -13.930 4.216 3.956 1.00 83.12 94 SER A CA 1
ATOM 719 C C . SER A 1 94 ? -12.442 4.133 3.601 1.00 83.12 94 SER A C 1
ATOM 721 O O . SER A 1 94 ? -11.579 4.040 4.474 1.00 83.12 94 SER A O 1
ATOM 723 N N . SER A 1 95 ? -12.135 4.037 2.303 1.00 89.75 95 SER A N 1
ATOM 724 C CA . SER A 1 95 ? -10.749 3.910 1.848 1.00 89.75 95 SER A CA 1
ATOM 725 C C . SER A 1 95 ? -10.199 5.287 1.486 1.00 89.75 95 SER A C 1
ATOM 727 O O . SER A 1 95 ? -10.674 5.897 0.518 1.00 89.75 95 SER A O 1
ATOM 729 N N . ILE A 1 96 ? -9.175 5.751 2.192 1.00 93.88 96 ILE A N 1
ATOM 730 C CA . ILE A 1 96 ? -8.453 6.983 1.862 1.00 93.88 96 ILE A CA 1
ATOM 731 C C . ILE A 1 96 ? -7.244 6.605 1.008 1.00 93.88 96 ILE A C 1
ATOM 733 O O . ILE A 1 96 ? -6.483 5.709 1.366 1.00 93.88 96 ILE A O 1
ATOM 737 N N . LYS A 1 97 ? -7.078 7.251 -0.151 1.00 96.25 97 LYS A N 1
ATOM 738 C CA . LYS A 1 97 ? -6.070 6.864 -1.149 1.00 96.25 97 LYS A CA 1
ATOM 739 C C . LYS A 1 97 ? -5.029 7.951 -1.361 1.00 96.25 97 LYS A C 1
ATOM 741 O O . LYS A 1 97 ? -5.378 9.094 -1.634 1.00 96.25 97 LYS A O 1
ATOM 746 N N . PHE A 1 98 ? -3.769 7.542 -1.344 1.00 97.31 98 PHE A N 1
ATOM 747 C CA . PHE A 1 98 ? -2.601 8.373 -1.589 1.00 97.31 98 PHE A CA 1
ATOM 748 C C . PHE A 1 98 ? -1.808 7.838 -2.780 1.00 97.31 98 PHE A C 1
ATOM 750 O O . PHE A 1 98 ? -1.807 6.640 -3.069 1.00 97.31 98 PHE A O 1
ATOM 757 N N . THR A 1 99 ? -1.095 8.731 -3.459 1.00 97.25 99 THR A N 1
ATOM 758 C CA . THR A 1 99 ? -0.152 8.378 -4.536 1.00 97.25 99 THR A CA 1
ATOM 759 C C . THR A 1 99 ? 1.272 8.853 -4.251 1.00 97.25 99 THR A C 1
ATOM 761 O O . THR A 1 99 ? 2.171 8.617 -5.055 1.00 97.25 99 THR A O 1
ATOM 764 N N . ASN A 1 100 ? 1.478 9.538 -3.125 1.00 97.12 100 ASN A N 1
ATOM 765 C CA . ASN A 1 100 ? 2.727 10.166 -2.718 1.00 97.12 100 ASN A CA 1
ATOM 766 C C . ASN A 1 100 ? 3.159 9.616 -1.346 1.00 97.12 100 ASN A C 1
ATOM 768 O O . ASN A 1 100 ? 2.350 9.559 -0.421 1.00 97.12 100 ASN A O 1
ATOM 772 N N . VAL A 1 101 ? 4.421 9.186 -1.233 1.00 97.38 101 VAL A N 1
ATOM 773 C CA . VAL A 1 101 ? 4.977 8.571 -0.012 1.00 97.38 101 VAL A CA 1
ATOM 774 C C . VAL A 1 101 ? 5.001 9.563 1.167 1.00 97.38 101 VAL A C 1
ATOM 776 O O . VAL A 1 101 ? 4.442 9.224 2.209 1.00 97.38 101 VAL A O 1
ATOM 779 N N . PRO A 1 102 ? 5.576 10.779 1.036 1.00 97.88 102 PRO A N 1
ATOM 780 C CA . PRO A 1 102 ? 5.491 11.812 2.070 1.00 97.88 102 PRO A CA 1
ATOM 781 C C . PRO A 1 102 ? 4.076 12.093 2.586 1.00 97.88 102 PRO A C 1
ATOM 783 O O . PRO A 1 102 ? 3.866 12.052 3.793 1.00 97.88 102 PRO A O 1
ATOM 786 N N . GLU A 1 103 ? 3.101 12.316 1.699 1.00 97.94 103 GLU A N 1
ATOM 787 C CA . GLU A 1 103 ? 1.716 12.621 2.105 1.00 97.94 103 GLU A CA 1
ATOM 788 C C . GLU A 1 103 ? 1.088 11.473 2.907 1.00 97.94 103 GLU A C 1
ATOM 790 O O . GLU 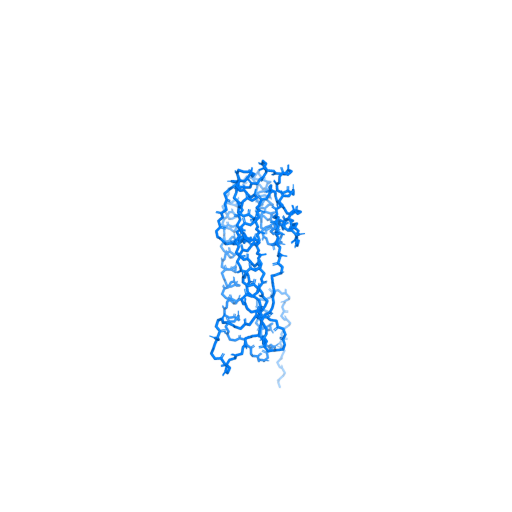A 1 103 ? 0.414 11.701 3.909 1.00 97.94 103 GLU A O 1
ATOM 795 N N . PHE A 1 104 ? 1.351 10.230 2.496 1.00 98.12 104 PHE A N 1
ATOM 796 C CA . PHE A 1 104 ? 0.895 9.043 3.214 1.00 98.12 104 PHE A CA 1
ATOM 797 C C . PHE A 1 104 ? 1.496 8.959 4.626 1.00 98.12 104 PHE A C 1
ATOM 799 O O . PHE A 1 104 ? 0.774 8.715 5.590 1.00 98.12 104 PHE A O 1
ATOM 806 N N . LEU A 1 105 ? 2.804 9.193 4.768 1.00 98.12 105 LEU A N 1
ATOM 807 C CA . LEU A 1 105 ? 3.479 9.181 6.071 1.00 98.12 105 LEU A CA 1
ATOM 808 C C . LEU A 1 105 ? 3.024 10.338 6.973 1.00 98.12 105 LEU A C 1
ATOM 810 O O . LEU A 1 105 ? 2.887 10.155 8.182 1.00 98.12 105 LEU A O 1
ATOM 814 N N . GLU A 1 106 ? 2.771 11.518 6.403 1.00 97.94 106 GLU A N 1
ATOM 815 C CA . GLU A 1 106 ? 2.218 12.659 7.136 1.00 97.94 106 GLU A CA 1
ATOM 816 C C . GLU A 1 106 ? 0.829 12.352 7.696 1.00 97.94 106 GLU A C 1
ATOM 818 O O . GLU A 1 106 ? 0.554 12.689 8.849 1.00 97.94 106 GLU A O 1
ATOM 823 N N . GLU A 1 107 ? -0.029 11.696 6.914 1.00 97.19 107 GLU A N 1
ATOM 824 C CA . GLU A 1 107 ? -1.353 11.290 7.382 1.00 97.19 107 GLU A CA 1
ATOM 825 C C . GLU A 1 107 ? -1.258 10.240 8.493 1.00 97.19 107 GLU A C 1
ATOM 827 O O . GLU A 1 107 ? -1.848 10.412 9.559 1.00 97.19 107 GLU A O 1
ATOM 832 N N . LEU A 1 108 ? -0.420 9.212 8.315 1.00 96.94 108 LEU A N 1
ATOM 833 C CA . LEU A 1 108 ? -0.177 8.209 9.358 1.00 96.94 108 LEU A CA 1
ATOM 834 C C . LEU A 1 108 ? 0.368 8.815 10.656 1.00 96.94 108 LEU A C 1
ATOM 836 O O . LEU A 1 108 ? 0.077 8.312 11.739 1.00 96.94 108 LEU A O 1
ATOM 840 N N . ASN A 1 109 ? 1.156 9.887 10.573 1.00 97.56 109 ASN A N 1
ATOM 841 C CA . ASN A 1 109 ? 1.665 10.571 11.755 1.00 97.56 109 ASN A CA 1
ATOM 842 C C . ASN A 1 109 ? 0.560 11.312 12.527 1.00 97.56 109 ASN A C 1
ATOM 844 O O . ASN A 1 109 ? 0.593 11.325 13.758 1.00 97.56 109 ASN A O 1
ATOM 848 N N . LYS A 1 110 ? -0.417 11.914 11.832 1.00 97.25 110 LYS A N 1
ATOM 849 C CA . LYS A 1 110 ? -1.551 12.604 12.479 1.00 97.25 110 LYS A CA 1
ATOM 850 C C . LYS A 1 110 ? -2.400 11.630 13.288 1.00 97.25 110 LYS A C 1
ATOM 852 O O . LYS A 1 110 ? -2.740 11.930 14.429 1.00 97.25 110 LYS A O 1
ATOM 857 N N . ASP A 1 111 ? -2.651 10.453 12.722 1.00 96.19 111 ASP A N 1
ATOM 858 C CA . ASP A 1 111 ? -3.545 9.444 13.294 1.00 96.19 111 ASP A CA 1
ATOM 859 C C . ASP A 1 111 ? -2.794 8.238 13.872 1.00 96.19 111 ASP A C 1
ATOM 861 O O . ASP A 1 111 ? -3.331 7.133 13.968 1.00 96.19 111 ASP A O 1
ATOM 865 N N . ARG A 1 112 ? -1.541 8.442 14.297 1.00 94.88 112 ARG A N 1
ATOM 866 C CA . ARG A 1 112 ? -0.638 7.378 14.763 1.00 94.88 112 ARG A CA 1
ATOM 867 C C . ARG A 1 112 ? -1.264 6.466 15.820 1.00 94.88 112 ARG A C 1
ATOM 869 O O . ARG A 1 112 ? -1.034 5.260 15.802 1.00 94.88 112 ARG A O 1
ATOM 876 N N . GLU A 1 113 ? -2.025 7.036 16.751 1.00 95.00 113 GLU A N 1
ATOM 877 C CA . GLU A 1 113 ? -2.651 6.298 17.859 1.00 95.00 113 GLU A CA 1
ATOM 878 C C . GLU A 1 113 ? -3.841 5.434 17.414 1.00 95.00 113 GLU A C 1
ATOM 880 O O . GLU A 1 113 ? -4.229 4.507 18.122 1.00 95.00 113 GLU A O 1
ATOM 885 N N . LEU A 1 114 ? -4.407 5.721 16.239 1.00 95.69 114 LEU A N 1
ATOM 886 C CA . LEU A 1 114 ? -5.551 5.015 15.665 1.00 95.69 114 LEU A CA 1
ATOM 887 C C . LEU A 1 114 ? -5.132 3.885 14.717 1.00 95.69 114 LEU A C 1
ATOM 889 O O . LEU A 1 114 ? -5.986 3.103 14.291 1.00 95.69 114 LEU A O 1
ATOM 893 N N . VAL A 1 115 ? -3.840 3.785 14.383 1.00 96.06 115 VAL A N 1
ATOM 894 C CA . VAL A 1 115 ? -3.313 2.734 13.507 1.00 96.06 115 VAL A CA 1
ATOM 895 C C . VAL A 1 115 ? -3.418 1.377 14.199 1.00 96.06 115 VAL A C 1
ATOM 897 O O . VAL A 1 115 ? -2.807 1.143 15.246 1.00 96.06 115 VAL A O 1
ATOM 900 N N . ASP A 1 116 ? -4.156 0.450 13.589 1.00 94.50 116 ASP A N 1
ATOM 901 C CA . ASP A 1 116 ? -4.387 -0.885 14.134 1.00 94.50 116 ASP A CA 1
ATOM 902 C C . ASP A 1 116 ? -3.056 -1.600 14.384 1.00 94.50 116 ASP A C 1
ATOM 904 O O . ASP A 1 116 ? -2.286 -1.900 13.466 1.00 94.50 116 ASP A O 1
ATOM 908 N N . ARG A 1 117 ? -2.780 -1.851 15.670 1.00 94.69 117 ARG A N 1
ATOM 909 C CA . ARG A 1 117 ? -1.560 -2.505 16.170 1.00 94.69 117 ARG A CA 1
ATOM 910 C C . ARG A 1 117 ? -0.255 -1.794 15.784 1.00 94.69 117 ARG A C 1
ATOM 912 O O . ARG A 1 117 ? 0.806 -2.384 15.968 1.00 94.69 117 ARG A O 1
ATOM 919 N N . GLY A 1 118 ? -0.325 -0.573 15.251 1.00 96.25 118 GLY A N 1
ATOM 920 C CA . GLY A 1 118 ? 0.824 0.131 14.688 1.00 96.25 118 GLY A CA 1
ATOM 921 C C . GLY A 1 118 ? 1.480 -0.616 13.523 1.00 96.25 118 GLY A C 1
ATOM 922 O O . GLY A 1 118 ? 2.700 -0.571 13.411 1.00 96.25 118 GLY A O 1
ATOM 923 N N . ILE A 1 119 ? 0.712 -1.350 12.706 1.00 97.00 119 ILE A N 1
ATOM 924 C CA . ILE A 1 119 ? 1.249 -2.139 11.586 1.00 97.00 119 ILE A CA 1
ATOM 925 C C . ILE A 1 119 ? 0.892 -1.492 10.247 1.00 97.00 119 ILE A C 1
ATOM 927 O O . ILE A 1 119 ? -0.283 -1.289 9.941 1.00 97.00 119 ILE A O 1
ATOM 931 N N . VAL A 1 120 ? 1.903 -1.292 9.401 1.00 97.50 120 VAL A N 1
ATOM 932 C CA . VAL A 1 120 ? 1.744 -0.914 7.992 1.00 97.50 120 VAL A CA 1
ATOM 933 C C . VAL A 1 120 ? 2.144 -2.092 7.109 1.00 97.50 120 VAL A C 1
ATOM 935 O O . VAL A 1 120 ? 3.216 -2.678 7.260 1.00 97.50 120 VAL A O 1
ATOM 938 N N . ARG A 1 121 ? 1.272 -2.472 6.177 1.00 97.88 121 ARG A N 1
ATOM 939 C CA . ARG A 1 121 ? 1.531 -3.559 5.230 1.00 97.88 121 ARG A CA 1
ATOM 940 C C . ARG 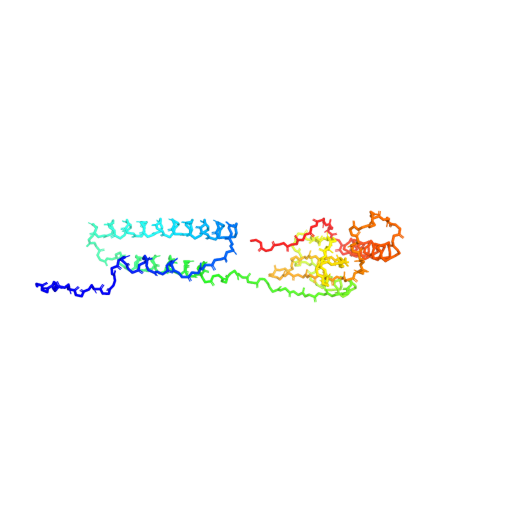A 1 121 ? 2.011 -3.000 3.904 1.00 97.88 121 ARG A C 1
ATOM 942 O O . ARG A 1 121 ? 1.326 -2.154 3.342 1.00 97.88 121 ARG A O 1
ATOM 949 N N . ILE A 1 122 ? 3.149 -3.478 3.413 1.00 97.81 122 ILE A N 1
ATOM 950 C CA . ILE A 1 122 ? 3.785 -3.025 2.175 1.00 97.81 122 ILE A CA 1
ATOM 951 C C . ILE A 1 122 ? 3.926 -4.215 1.220 1.00 97.81 122 ILE A C 1
ATOM 953 O O . ILE A 1 122 ? 4.295 -5.324 1.619 1.00 97.81 122 ILE A O 1
ATOM 957 N N . THR A 1 123 ? 3.627 -4.008 -0.059 1.00 96.88 123 THR A N 1
ATOM 958 C CA . THR A 1 123 ? 3.808 -5.016 -1.104 1.00 96.88 123 THR A CA 1
ATOM 959 C C . THR A 1 123 ? 4.063 -4.384 -2.470 1.00 96.88 123 THR A C 1
ATOM 961 O O . THR A 1 123 ? 3.666 -3.249 -2.731 1.00 96.88 123 THR A O 1
ATOM 964 N N . LYS A 1 124 ? 4.713 -5.138 -3.361 1.00 96.31 124 LYS A N 1
ATOM 965 C CA . LYS A 1 124 ? 4.831 -4.794 -4.781 1.00 96.31 124 LYS A CA 1
ATOM 966 C C . LYS A 1 124 ? 3.643 -5.393 -5.531 1.00 96.31 124 LYS A C 1
ATOM 968 O O . LYS A 1 124 ? 3.462 -6.610 -5.546 1.00 96.31 124 LYS A O 1
ATOM 973 N N . GLY A 1 125 ? 2.840 -4.541 -6.150 1.00 93.56 125 GLY A N 1
ATOM 974 C CA . GLY A 1 125 ? 1.765 -4.917 -7.052 1.00 93.56 125 GLY A CA 1
ATOM 975 C C . GLY A 1 125 ? 2.258 -4.964 -8.494 1.00 93.56 125 GLY A C 1
ATOM 976 O O . GLY A 1 125 ? 2.827 -3.998 -8.993 1.00 93.56 125 GLY A O 1
ATOM 977 N N . PHE A 1 126 ? 1.996 -6.074 -9.180 1.00 92.25 126 PHE A N 1
ATOM 978 C CA . PHE A 1 126 ? 2.224 -6.199 -10.617 1.00 92.25 126 PHE A CA 1
ATOM 979 C C . PHE A 1 126 ? 0.878 -6.263 -11.321 1.00 92.25 126 PHE A C 1
ATOM 981 O O . PHE A 1 126 ? 0.040 -7.110 -10.999 1.00 92.25 126 PHE A O 1
ATOM 988 N N . LYS A 1 127 ? 0.657 -5.380 -12.293 1.00 91.88 127 LYS A N 1
ATOM 989 C CA . LYS A 1 127 ? -0.597 -5.336 -13.043 1.00 91.88 127 LYS A CA 1
ATOM 990 C C . LYS A 1 127 ? -0.327 -5.375 -14.537 1.00 91.88 127 LYS A C 1
ATOM 992 O O . LYS A 1 127 ? 0.380 -4.537 -15.087 1.00 91.88 127 LYS A O 1
ATOM 997 N N . HIS A 1 128 ? -0.945 -6.339 -15.212 1.00 89.38 128 HIS A N 1
ATOM 998 C CA . HIS A 1 128 ? -0.909 -6.401 -16.667 1.00 89.38 128 HIS A CA 1
ATOM 999 C C . HIS A 1 128 ? -1.727 -5.250 -17.260 1.00 89.38 128 HIS A C 1
ATOM 1001 O O . HIS A 1 128 ? -2.890 -5.036 -16.905 1.00 89.38 128 HIS A O 1
ATOM 1007 N N . THR A 1 129 ? -1.114 -4.503 -18.169 1.00 87.06 129 THR A N 1
ATOM 1008 C CA . THR A 1 129 ? -1.677 -3.329 -18.833 1.00 87.06 129 THR A CA 1
ATOM 1009 C C . THR A 1 129 ? -1.455 -3.396 -20.348 1.00 87.06 129 THR A C 1
ATOM 1011 O O . THR A 1 129 ? -0.624 -4.148 -20.863 1.00 87.06 129 THR A O 1
ATOM 1014 N N . GLY A 1 130 ? -2.245 -2.613 -21.087 1.00 82.19 130 GLY A N 1
ATOM 1015 C CA . GLY A 1 130 ? -2.186 -2.535 -22.547 1.00 82.19 130 GLY A CA 1
ATOM 1016 C C . GLY A 1 130 ? -2.811 -3.726 -23.296 1.00 82.19 130 GLY A C 1
ATOM 1017 O O . GLY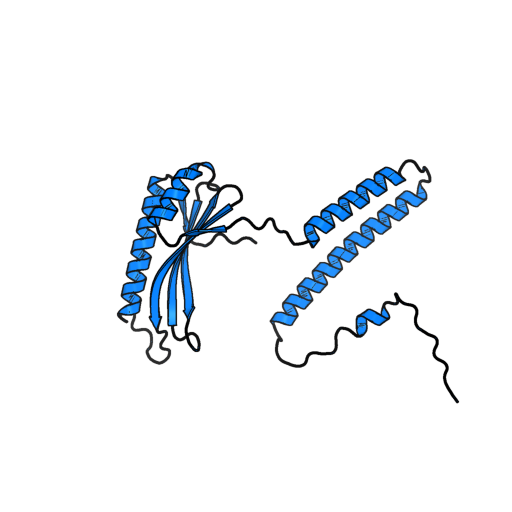 A 1 130 ? -3.410 -4.619 -22.689 1.00 82.19 130 GLY A O 1
ATOM 1018 N N . PRO A 1 131 ? -2.718 -3.728 -24.640 1.00 78.81 131 PRO A N 1
ATOM 1019 C CA . PRO A 1 131 ? -3.304 -4.766 -25.484 1.00 78.81 131 PRO A CA 1
ATOM 1020 C C . PRO A 1 131 ? -2.720 -6.139 -25.143 1.00 78.81 131 PRO A C 1
ATOM 1022 O O . PRO A 1 131 ? -1.503 -6.299 -25.101 1.00 78.81 131 PRO A O 1
ATOM 1025 N N . ASN A 1 132 ? -3.587 -7.125 -24.902 1.00 81.81 132 ASN A N 1
ATOM 1026 C CA . ASN A 1 132 ? -3.212 -8.500 -24.545 1.00 81.81 132 ASN A CA 1
ATOM 1027 C C . ASN A 1 132 ? -2.319 -8.634 -23.291 1.00 81.81 132 ASN A C 1
ATOM 1029 O O . ASN A 1 132 ? -1.670 -9.663 -23.129 1.00 81.81 132 ASN A O 1
ATOM 1033 N N . GLY A 1 133 ? -2.271 -7.623 -22.412 1.00 81.69 133 GLY A N 1
ATOM 1034 C CA . GLY A 1 133 ? -1.427 -7.652 -21.210 1.00 81.69 133 GLY A CA 1
ATOM 1035 C C . GLY A 1 133 ? 0.073 -7.566 -21.501 1.00 81.69 133 GLY A C 1
ATOM 1036 O O . GLY A 1 133 ? 0.873 -8.032 -20.696 1.00 81.69 133 GLY A O 1
ATOM 1037 N N . LEU A 1 134 ? 0.443 -6.989 -22.653 1.00 84.62 134 LEU A N 1
ATOM 1038 C CA . LEU A 1 134 ? 1.826 -6.888 -23.127 1.00 84.62 134 LEU A CA 1
ATOM 1039 C C . LEU A 1 134 ? 2.740 -6.105 -22.176 1.00 84.62 134 LEU A C 1
ATOM 1041 O O . LEU A 1 134 ? 3.953 -6.291 -22.201 1.00 84.62 134 LEU A O 1
ATOM 1045 N N . PHE A 1 135 ? 2.186 -5.220 -21.354 1.00 86.94 135 PHE A N 1
ATOM 1046 C CA . PHE A 1 135 ? 2.958 -4.462 -20.386 1.00 86.94 135 PHE A CA 1
ATOM 1047 C C . PHE A 1 135 ? 2.632 -4.891 -18.964 1.00 86.94 135 PHE A C 1
ATOM 1049 O O . PHE A 1 135 ? 1.501 -5.258 -18.658 1.00 86.94 135 PHE A O 1
ATOM 1056 N N . ILE A 1 136 ? 3.612 -4.777 -18.081 1.00 89.81 136 ILE A N 1
ATOM 1057 C CA . ILE A 1 136 ? 3.453 -4.949 -16.644 1.00 89.81 136 ILE A CA 1
ATOM 1058 C C . ILE A 1 136 ? 3.749 -3.597 -16.010 1.00 89.81 136 ILE A C 1
ATOM 1060 O O . ILE A 1 136 ? 4.831 -3.045 -16.203 1.00 89.81 136 ILE A O 1
ATOM 1064 N N . SER A 1 137 ? 2.776 -3.044 -15.291 1.00 92.69 137 SER A N 1
ATOM 1065 C CA . SER A 1 137 ? 3.019 -1.934 -14.377 1.00 92.69 137 SER A CA 1
ATOM 1066 C C . SER A 1 137 ? 3.442 -2.486 -13.024 1.00 92.69 137 SER A C 1
ATOM 1068 O O . SER A 1 137 ? 2.845 -3.446 -12.526 1.00 92.69 137 SER A O 1
ATOM 1070 N N . LEU A 1 138 ? 4.464 -1.865 -12.451 1.00 95.19 138 LEU A N 1
ATOM 1071 C CA . LEU A 1 138 ? 4.925 -2.111 -11.098 1.00 95.19 138 LEU A CA 1
ATOM 1072 C C . LEU A 1 138 ? 4.483 -0.948 -10.217 1.00 95.19 138 LEU A C 1
ATOM 1074 O O . LEU A 1 138 ? 4.854 0.202 -10.463 1.00 95.19 138 LEU A O 1
ATOM 1078 N N . ASP A 1 139 ? 3.718 -1.271 -9.184 1.00 96.62 139 ASP A N 1
ATOM 1079 C CA . ASP A 1 139 ? 3.241 -0.324 -8.189 1.00 96.62 139 ASP A CA 1
ATOM 1080 C C . ASP A 1 139 ? 3.720 -0.766 -6.799 1.00 96.62 139 ASP A C 1
ATOM 1082 O O . ASP A 1 139 ? 3.675 -1.949 -6.464 1.00 96.62 139 ASP A O 1
ATOM 1086 N N . VAL A 1 140 ? 4.148 0.169 -5.957 1.00 97.69 140 VAL A N 1
ATOM 1087 C CA . VAL A 1 140 ? 4.314 -0.066 -4.518 1.00 97.69 140 VAL A CA 1
ATOM 1088 C C . VAL A 1 140 ? 3.001 0.270 -3.829 1.00 97.69 140 VAL A C 1
ATOM 1090 O O . VAL A 1 140 ? 2.446 1.359 -3.995 1.00 97.69 140 VAL A O 1
ATOM 1093 N N . ILE A 1 141 ? 2.494 -0.684 -3.058 1.00 97.56 141 ILE A N 1
ATOM 1094 C CA . ILE A 1 141 ? 1.240 -0.565 -2.327 1.00 97.56 141 ILE A CA 1
ATOM 1095 C C . ILE A 1 141 ? 1.564 -0.620 -0.840 1.00 97.56 141 ILE A C 1
ATOM 1097 O O . ILE A 1 141 ? 2.137 -1.605 -0.375 1.00 97.56 141 ILE A O 1
ATOM 1101 N N . ALA A 1 142 ? 1.178 0.414 -0.096 1.00 97.75 142 ALA A N 1
ATOM 1102 C CA . ALA A 1 142 ? 1.206 0.397 1.363 1.00 97.75 142 ALA A CA 1
ATOM 1103 C C . ALA A 1 142 ? -0.213 0.572 1.904 1.00 97.75 142 ALA A C 1
ATOM 1105 O O . ALA A 1 142 ? -1.002 1.323 1.340 1.00 97.75 142 ALA A O 1
ATOM 1106 N N . SER A 1 143 ? -0.563 -0.137 2.970 1.00 97.25 143 SER A N 1
ATOM 1107 C CA . SER A 1 143 ? -1.905 -0.096 3.552 1.00 97.25 143 SER A CA 1
ATOM 1108 C C . SER A 1 143 ? -1.857 -0.210 5.069 1.00 97.25 143 SER A C 1
ATOM 1110 O O . SER A 1 143 ? -1.071 -0.988 5.616 1.00 97.25 143 SER A O 1
ATOM 1112 N N . ALA A 1 144 ? -2.705 0.556 5.745 1.00 96.62 144 ALA A N 1
ATOM 1113 C CA . ALA A 1 144 ? -2.882 0.511 7.188 1.00 96.62 144 ALA A CA 1
ATOM 1114 C C . ALA A 1 144 ? -4.357 0.727 7.534 1.00 96.62 144 ALA A C 1
ATOM 1116 O O . ALA A 1 144 ? -5.045 1.513 6.884 1.00 96.62 144 ALA A O 1
ATOM 1117 N N . LYS A 1 145 ? -4.837 0.037 8.568 1.00 95.62 145 LYS A N 1
ATOM 1118 C CA . LYS A 1 145 ? -6.156 0.300 9.143 1.00 95.62 145 LYS A CA 1
ATOM 1119 C C . LYS A 1 145 ? -6.016 1.403 10.187 1.00 95.62 145 LYS A C 1
ATOM 1121 O O . LYS A 1 145 ? -5.199 1.263 11.094 1.00 95.62 145 LYS A O 1
ATOM 1126 N N . VAL A 1 146 ? -6.797 2.469 10.062 1.00 95.12 146 VAL A N 1
ATOM 1127 C CA . VAL A 1 146 ? -6.765 3.648 10.935 1.00 95.12 146 VAL A CA 1
ATOM 1128 C C . VAL A 1 146 ? -8.179 3.877 11.463 1.00 95.12 146 VAL A C 1
ATOM 1130 O O . VAL A 1 146 ? -9.053 4.354 10.748 1.00 95.12 146 VAL A O 1
ATOM 1133 N N . GLY A 1 147 ? -8.440 3.466 12.705 1.00 91.75 147 GLY A N 1
ATOM 1134 C CA . GLY A 1 147 ? -9.800 3.457 13.251 1.00 91.75 147 GLY A CA 1
ATOM 1135 C C . GLY A 1 147 ? -10.750 2.554 12.449 1.00 91.75 147 GLY A C 1
ATOM 1136 O O . GLY A 1 147 ? -10.565 1.333 12.401 1.00 91.75 147 GLY A O 1
ATOM 1137 N N . GLU A 1 148 ? -11.780 3.153 11.847 1.00 90.12 148 GLU A N 1
ATOM 1138 C CA . GLU A 1 148 ? -12.766 2.478 10.983 1.00 90.12 148 GLU A CA 1
ATOM 1139 C C . GLU A 1 148 ? -12.410 2.551 9.487 1.00 90.12 148 GLU A C 1
ATOM 1141 O O . GLU A 1 148 ? -13.084 1.932 8.664 1.00 90.12 148 GLU A O 1
ATOM 1146 N N . ASP A 1 149 ? -11.338 3.265 9.144 1.00 92.44 149 ASP A N 1
ATOM 1147 C CA . ASP A 1 149 ? -10.929 3.534 7.772 1.00 92.44 149 ASP A CA 1
ATOM 1148 C C . ASP A 1 149 ? -9.700 2.711 7.372 1.00 92.44 149 ASP A C 1
ATOM 1150 O O . ASP A 1 149 ? -8.916 2.242 8.205 1.00 92.44 149 ASP A O 1
ATOM 1154 N N . VAL A 1 150 ? -9.508 2.555 6.062 1.00 93.81 150 VAL A N 1
ATOM 1155 C CA . VAL A 1 150 ? -8.295 1.962 5.493 1.00 93.81 150 VAL A CA 1
ATOM 1156 C C . VAL A 1 150 ? -7.564 3.025 4.691 1.00 93.81 150 VAL A C 1
ATOM 1158 O O . VAL A 1 150 ? -8.072 3.556 3.703 1.00 93.81 150 VAL A O 1
ATOM 1161 N N . VAL A 1 151 ? -6.336 3.320 5.097 1.00 95.81 151 VAL A N 1
ATOM 1162 C CA . VAL A 1 151 ? -5.462 4.254 4.396 1.00 95.81 151 VAL A CA 1
ATOM 1163 C C . VAL A 1 151 ? -4.552 3.463 3.467 1.00 95.81 151 VAL A C 1
ATOM 1165 O O . VAL A 1 151 ? -3.837 2.562 3.906 1.00 95.81 151 VAL A O 1
ATOM 1168 N N . VAL A 1 152 ? -4.581 3.786 2.175 1.00 96.94 152 VAL A N 1
ATOM 1169 C CA . VAL A 1 152 ? -3.861 3.058 1.125 1.00 96.94 152 VAL A CA 1
ATOM 1170 C C . VAL A 1 152 ? -3.012 4.014 0.297 1.00 96.94 152 VAL A C 1
ATOM 1172 O O . VAL A 1 152 ? -3.520 4.956 -0.300 1.00 96.94 152 VAL A O 1
ATOM 1175 N N . LEU A 1 153 ? -1.724 3.725 0.182 1.00 97.81 153 LEU A N 1
ATOM 1176 C CA . LEU A 1 153 ? -0.831 4.293 -0.817 1.00 97.81 153 LEU A CA 1
ATOM 1177 C C . LEU A 1 153 ? -0.761 3.359 -2.026 1.00 97.81 153 LEU A C 1
ATOM 1179 O O . LEU A 1 153 ? -0.563 2.156 -1.880 1.00 97.81 153 LEU A O 1
ATOM 1183 N N . THR A 1 154 ? -0.871 3.912 -3.230 1.00 97.56 154 THR A N 1
ATOM 1184 C CA . THR A 1 154 ? -0.533 3.220 -4.481 1.00 97.56 154 THR A CA 1
ATOM 1185 C C . THR A 1 154 ? 0.395 4.106 -5.295 1.00 97.56 154 THR A C 1
ATOM 1187 O O . THR A 1 154 ? -0.029 5.092 -5.902 1.00 97.56 154 THR A O 1
ATOM 1190 N N . ARG A 1 155 ? 1.681 3.766 -5.295 1.00 97.31 155 ARG A N 1
ATOM 1191 C CA . ARG A 1 155 ? 2.734 4.530 -5.955 1.00 97.31 155 ARG A CA 1
ATOM 1192 C C . ARG A 1 155 ? 3.206 3.787 -7.198 1.00 97.31 155 ARG A C 1
ATOM 1194 O O . ARG A 1 155 ? 3.771 2.709 -7.097 1.00 97.31 155 ARG A O 1
ATOM 1201 N N . HIS A 1 156 ? 2.987 4.376 -8.370 1.00 96.50 156 HIS A N 1
ATOM 1202 C CA . HIS A 1 156 ? 3.447 3.803 -9.635 1.00 96.50 156 HIS A CA 1
ATOM 1203 C C . HIS A 1 156 ? 4.960 3.982 -9.825 1.00 96.50 156 HIS A C 1
ATOM 1205 O O . HIS A 1 156 ? 5.432 5.119 -9.925 1.00 96.50 156 HIS A O 1
ATOM 1211 N N . CYS A 1 157 ? 5.707 2.883 -9.908 1.00 95.56 157 CYS A N 1
ATOM 1212 C CA . CYS A 1 157 ? 7.172 2.895 -9.992 1.00 95.56 157 CYS A CA 1
ATOM 1213 C C . CYS A 1 157 ? 7.680 2.776 -11.433 1.00 95.56 157 CYS A C 1
ATOM 1215 O O . CYS A 1 157 ? 8.783 3.220 -11.732 1.00 95.56 157 CYS A O 1
ATOM 1217 N N . GLY A 1 158 ? 6.868 2.233 -12.340 1.00 93.06 158 GLY A N 1
ATOM 1218 C CA . GLY A 1 158 ? 7.193 2.170 -13.759 1.00 93.06 158 GLY A CA 1
ATOM 1219 C C . GLY A 1 158 ? 6.423 1.084 -14.497 1.00 93.06 158 GLY A C 1
ATOM 1220 O O . GLY A 1 158 ? 5.589 0.370 -13.934 1.00 93.06 158 GLY A O 1
ATOM 1221 N N . GLN A 1 159 ? 6.708 0.964 -15.789 1.00 91.31 159 GLN A N 1
ATOM 1222 C CA . GLN A 1 159 ? 6.062 0.006 -16.674 1.00 91.31 159 GLN A CA 1
ATOM 1223 C C . GLN A 1 159 ? 7.089 -0.583 -17.635 1.00 91.31 159 GLN A C 1
ATOM 1225 O O . GLN A 1 159 ? 7.832 0.150 -18.285 1.00 91.31 159 GLN A O 1
ATOM 1230 N N . PHE A 1 160 ? 7.087 -1.905 -17.764 1.00 87.69 160 PHE A N 1
ATOM 1231 C CA . PHE A 1 160 ? 7.975 -2.632 -18.667 1.00 87.69 160 PHE A CA 1
ATOM 1232 C C . PHE A 1 160 ? 7.189 -3.619 -19.529 1.00 87.69 160 PHE A C 1
ATOM 1234 O O . PHE A 1 160 ? 6.030 -3.943 -19.260 1.00 87.69 160 PHE A O 1
ATOM 1241 N N . MET A 1 161 ? 7.789 -4.044 -20.638 1.00 84.94 161 MET A N 1
ATOM 1242 C CA . MET A 1 161 ? 7.143 -4.932 -21.599 1.00 84.94 161 MET A CA 1
ATOM 1243 C C . MET A 1 161 ? 7.416 -6.390 -21.235 1.00 84.94 161 MET A C 1
ATOM 1245 O O . MET A 1 161 ? 8.566 -6.802 -21.127 1.00 84.94 161 MET A O 1
ATOM 1249 N N . GLN A 1 162 ? 6.365 -7.195 -21.123 1.00 75.94 162 GLN A N 1
ATOM 1250 C CA . GLN A 1 162 ? 6.480 -8.639 -21.002 1.00 75.94 162 GLN A CA 1
ATOM 1251 C C . GLN A 1 162 ? 6.618 -9.230 -22.407 1.00 75.94 162 GLN A C 1
ATOM 1253 O O . GLN A 1 162 ? 5.624 -9.500 -23.078 1.00 75.94 162 GLN A O 1
ATOM 1258 N N . ASN A 1 163 ? 7.847 -9.389 -22.897 1.00 68.50 163 ASN A N 1
ATOM 1259 C CA . ASN A 1 163 ? 8.082 -10.001 -24.203 1.00 68.50 163 ASN A CA 1
ATOM 1260 C C . ASN A 1 163 ? 8.243 -11.528 -24.060 1.00 68.50 163 ASN A C 1
ATOM 1262 O O . ASN A 1 163 ? 9.282 -11.977 -23.591 1.00 68.50 163 ASN A O 1
ATOM 1266 N N . PRO A 1 164 ? 7.272 -12.357 -24.486 1.00 61.94 164 PRO A N 1
ATOM 1267 C CA . PRO A 1 164 ? 7.382 -13.814 -24.374 1.00 61.94 164 PRO A CA 1
ATOM 1268 C C . PRO A 1 164 ? 8.428 -14.432 -25.320 1.00 61.94 164 PRO A C 1
ATOM 1270 O O . PRO A 1 164 ? 8.795 -15.589 -25.136 1.00 61.94 164 PRO A O 1
ATOM 1273 N N . ASN A 1 165 ? 8.905 -13.690 -26.329 1.00 61.56 165 ASN A N 1
ATOM 1274 C CA . ASN A 1 165 ? 9.879 -14.175 -27.317 1.00 61.56 165 ASN A CA 1
ATOM 1275 C C . ASN A 1 165 ? 11.334 -13.842 -26.964 1.00 61.56 165 ASN A C 1
ATOM 1277 O O . ASN A 1 165 ? 12.247 -14.345 -27.615 1.00 61.56 165 ASN A O 1
ATOM 1281 N N . PHE A 1 166 ? 11.554 -12.997 -25.959 1.00 56.81 166 PHE A N 1
ATOM 1282 C CA . PHE A 1 166 ? 12.874 -12.714 -25.416 1.00 56.81 166 PHE A CA 1
ATOM 1283 C C . PHE A 1 166 ? 12.841 -13.180 -23.963 1.00 56.81 166 PHE A C 1
ATOM 1285 O O . PHE A 1 166 ? 12.192 -12.520 -23.153 1.00 56.81 166 PHE A O 1
ATOM 1292 N N . PRO A 1 167 ? 13.437 -14.344 -23.629 1.00 50.62 167 PRO A N 1
ATOM 1293 C CA . PRO A 1 167 ? 13.526 -14.768 -22.240 1.00 50.62 167 PRO A CA 1
ATOM 1294 C C . PRO A 1 167 ? 14.159 -13.621 -21.464 1.00 50.62 167 PRO A C 1
ATOM 1296 O O . PRO A 1 167 ? 15.213 -13.144 -21.877 1.00 50.62 167 PRO A O 1
ATOM 1299 N N . GLN A 1 168 ? 13.432 -13.160 -20.442 1.00 55.06 168 GLN A N 1
ATOM 1300 C CA . GLN A 1 168 ? 13.740 -12.018 -19.585 1.00 55.06 168 GLN A CA 1
ATOM 1301 C C . GLN A 1 168 ? 15.247 -11.848 -19.453 1.00 55.06 168 GLN A C 1
ATOM 1303 O O . GLN A 1 168 ? 15.894 -12.595 -18.721 1.00 55.06 168 GLN A O 1
ATOM 1308 N N . ASP A 1 169 ? 15.800 -10.904 -20.205 1.00 52.50 169 ASP A N 1
ATOM 1309 C CA . ASP A 1 169 ? 17.089 -10.362 -19.842 1.00 52.50 169 ASP A CA 1
ATOM 1310 C C . ASP A 1 169 ? 16.767 -9.439 -18.662 1.00 52.50 169 ASP A C 1
ATOM 1312 O O . ASP A 1 169 ? 16.083 -8.429 -18.881 1.00 52.50 169 ASP A O 1
ATOM 1316 N N . PRO A 1 170 ? 17.146 -9.794 -17.416 1.00 53.59 170 PRO A N 1
ATOM 1317 C CA . PRO A 1 170 ? 16.871 -8.971 -16.235 1.00 53.59 170 PRO A CA 1
ATOM 1318 C C . PRO A 1 170 ? 17.508 -7.576 -16.340 1.00 53.59 170 PRO A C 1
ATOM 1320 O O . PRO A 1 170 ? 17.238 -6.709 -15.521 1.00 53.59 170 PRO A O 1
ATOM 1323 N N . SER A 1 171 ? 18.334 -7.356 -17.366 1.00 53.72 171 SER A N 1
ATOM 1324 C CA . SER A 1 171 ? 18.943 -6.086 -17.752 1.00 53.72 171 SER A CA 1
ATOM 1325 C C . SER A 1 171 ? 18.116 -5.283 -18.767 1.00 53.72 171 SER A C 1
ATOM 1327 O O . SER A 1 171 ? 18.642 -4.374 -19.411 1.00 53.72 171 SER A O 1
ATOM 1329 N N . SER A 1 172 ? 16.835 -5.613 -18.974 1.00 61.69 172 SER A N 1
ATOM 1330 C CA . SER A 1 172 ? 15.946 -4.785 -19.793 1.00 61.69 172 SER A CA 1
ATOM 1331 C C . SER A 1 172 ? 15.822 -3.406 -19.126 1.00 61.69 172 SER A C 1
ATOM 1333 O O . SER A 1 172 ? 15.276 -3.338 -18.026 1.00 61.69 172 SER A O 1
ATOM 1335 N N . PRO A 1 173 ? 16.278 -2.304 -19.758 1.00 62.06 173 PRO A N 1
ATOM 1336 C CA . PRO A 1 173 ? 16.509 -1.033 -19.060 1.00 62.06 173 PRO A CA 1
ATOM 1337 C C . PRO A 1 173 ? 15.299 -0.509 -18.273 1.00 62.06 173 PRO A C 1
ATOM 1339 O O . PRO A 1 173 ? 15.444 0.021 -17.183 1.00 62.06 173 PRO A O 1
ATOM 1342 N N . GLY A 1 174 ? 14.082 -0.714 -18.792 1.00 72.00 174 GLY A N 1
ATOM 1343 C CA . GLY A 1 174 ? 12.857 -0.260 -18.127 1.00 72.00 174 GLY A CA 1
ATOM 1344 C C . GLY A 1 174 ? 12.403 -1.103 -16.927 1.00 72.00 174 GLY A C 1
ATOM 1345 O O . GLY A 1 174 ? 11.605 -0.618 -16.131 1.00 72.00 174 GLY A O 1
ATOM 1346 N N . GLU A 1 175 ? 12.863 -2.350 -16.797 1.00 79.38 175 GLU A N 1
ATOM 1347 C CA . GLU A 1 175 ? 12.551 -3.203 -15.641 1.00 79.38 175 GLU A CA 1
ATOM 1348 C C . GLU A 1 175 ? 13.462 -2.861 -14.459 1.00 79.38 175 GLU A C 1
ATOM 1350 O O . GLU A 1 175 ? 12.964 -2.639 -13.358 1.00 79.38 175 GLU A O 1
ATOM 1355 N N . GLU A 1 176 ? 14.770 -2.734 -14.701 1.00 81.00 176 GLU A N 1
ATOM 1356 C CA . GLU A 1 176 ? 15.755 -2.358 -13.679 1.00 81.00 176 GLU A CA 1
ATOM 1357 C C . GLU A 1 176 ? 15.437 -0.984 -13.067 1.00 81.00 176 GLU A C 1
ATOM 1359 O O . GLU A 1 176 ? 15.392 -0.848 -11.842 1.00 81.00 176 GLU A O 1
ATOM 1364 N N . ASP A 1 177 ? 15.096 0.001 -13.907 1.00 87.81 177 ASP A N 1
ATOM 1365 C CA . ASP A 1 177 ? 14.694 1.337 -13.459 1.00 87.81 177 ASP A CA 1
ATOM 1366 C C . ASP A 1 177 ? 13.436 1.289 -12.573 1.00 87.81 177 ASP A C 1
ATOM 1368 O O . ASP A 1 177 ? 13.403 1.875 -11.488 1.00 87.81 177 ASP A O 1
ATOM 1372 N N . ALA A 1 178 ? 12.395 0.562 -13.000 1.00 91.12 178 ALA A N 1
ATOM 1373 C CA . ALA A 1 178 ? 11.150 0.450 -12.241 1.00 91.12 178 ALA A CA 1
ATOM 1374 C C . ALA A 1 178 ? 11.368 -0.265 -10.899 1.00 91.12 178 ALA A C 1
ATOM 1376 O O . ALA A 1 178 ? 10.819 0.152 -9.874 1.00 91.12 178 ALA A O 1
ATOM 1377 N N . GLN A 1 179 ? 12.184 -1.322 -10.896 1.00 92.88 179 GLN A N 1
ATOM 1378 C CA . GLN A 1 179 ? 12.498 -2.093 -9.701 1.00 92.88 179 GLN A CA 1
ATOM 1379 C C . GLN A 1 179 ? 13.301 -1.258 -8.700 1.00 92.88 179 GLN A C 1
ATOM 1381 O O . GLN A 1 179 ? 12.943 -1.230 -7.524 1.00 92.88 179 GLN A O 1
ATOM 1386 N N . SER A 1 180 ? 14.302 -0.508 -9.176 1.00 94.19 180 SER A N 1
ATOM 1387 C CA . SER A 1 180 ? 15.103 0.398 -8.347 1.00 94.19 180 SER A CA 1
ATOM 1388 C C . SER A 1 180 ? 14.255 1.504 -7.715 1.00 94.19 180 SER A C 1
ATOM 1390 O O . SER A 1 180 ? 14.467 1.844 -6.549 1.00 94.19 180 SER A O 1
ATOM 1392 N N . ILE A 1 181 ? 13.287 2.063 -8.452 1.00 94.94 181 ILE A N 1
ATOM 1393 C CA . ILE A 1 181 ? 12.344 3.052 -7.908 1.00 94.94 181 ILE A CA 1
ATOM 1394 C C . ILE A 1 181 ? 11.468 2.407 -6.831 1.00 94.94 181 ILE A C 1
ATOM 1396 O O . ILE A 1 181 ? 11.303 2.978 -5.756 1.00 94.94 181 ILE A O 1
ATOM 1400 N N . ALA A 1 182 ? 10.944 1.205 -7.087 1.00 96.12 182 ALA A N 1
ATOM 1401 C CA . ALA A 1 182 ? 10.125 0.485 -6.118 1.00 96.12 182 ALA A CA 1
ATOM 1402 C C . ALA A 1 182 ? 10.895 0.154 -4.831 1.00 96.12 182 ALA A C 1
ATOM 1404 O O . ALA A 1 182 ? 10.344 0.302 -3.744 1.00 96.12 182 ALA A O 1
ATOM 1405 N N . ASP A 1 183 ? 12.155 -0.270 -4.939 1.00 96.44 183 ASP A N 1
ATOM 1406 C CA . ASP A 1 183 ? 13.012 -0.539 -3.779 1.00 96.44 183 ASP A CA 1
ATOM 1407 C C . ASP A 1 183 ? 13.289 0.742 -2.983 1.00 96.44 183 ASP A C 1
ATOM 1409 O O . ASP A 1 183 ? 13.139 0.748 -1.764 1.00 96.44 183 ASP A O 1
ATOM 1413 N N . THR A 1 184 ? 13.561 1.856 -3.670 1.00 97.50 184 THR A N 1
ATOM 1414 C CA . THR A 1 184 ? 13.747 3.168 -3.027 1.00 97.50 184 THR A CA 1
ATOM 1415 C C . THR A 1 184 ? 12.490 3.618 -2.274 1.00 97.50 184 THR A C 1
ATOM 1417 O O . THR A 1 184 ? 12.575 4.085 -1.138 1.00 97.50 184 THR A O 1
ATOM 1420 N N . ASP A 1 185 ? 11.310 3.469 -2.884 1.00 97.50 185 ASP A N 1
ATOM 1421 C CA . ASP A 1 185 ? 10.036 3.835 -2.257 1.00 97.50 185 ASP A CA 1
ATOM 1422 C C . ASP A 1 185 ? 9.721 2.928 -1.049 1.00 97.50 185 ASP A C 1
ATOM 1424 O O . ASP A 1 185 ? 9.219 3.415 -0.033 1.00 97.50 185 ASP A O 1
ATOM 1428 N N . ILE A 1 186 ? 10.047 1.630 -1.116 1.00 97.88 186 ILE A N 1
ATOM 1429 C CA . ILE A 1 186 ? 9.901 0.695 0.012 1.00 97.88 186 ILE A CA 1
ATOM 1430 C C . ILE A 1 186 ? 10.835 1.079 1.159 1.00 97.88 186 ILE A C 1
ATOM 1432 O O . ILE A 1 186 ? 10.365 1.200 2.287 1.00 97.88 186 ILE A O 1
ATOM 1436 N N . GLU A 1 187 ? 12.117 1.335 0.894 1.00 98.00 187 GLU A N 1
ATOM 1437 C CA . GLU A 1 187 ? 13.074 1.762 1.923 1.00 98.00 187 GLU A CA 1
ATOM 1438 C C . GLU A 1 187 ? 12.633 3.071 2.598 1.00 98.00 187 GLU A C 1
ATOM 1440 O O . GLU A 1 187 ? 12.723 3.218 3.821 1.00 98.00 187 GLU A O 1
ATOM 1445 N N . ALA A 1 188 ? 12.106 4.020 1.817 1.00 97.94 188 ALA A N 1
ATOM 1446 C CA . ALA A 1 188 ? 11.568 5.272 2.337 1.00 97.94 188 ALA A CA 1
ATOM 1447 C C . ALA A 1 188 ? 10.345 5.047 3.241 1.00 97.94 188 ALA A C 1
ATOM 1449 O O . ALA A 1 188 ? 10.249 5.659 4.309 1.00 97.94 188 ALA A O 1
ATOM 1450 N N . LEU A 1 189 ? 9.430 4.155 2.847 1.00 98.06 189 LEU A N 1
ATOM 1451 C CA . LEU A 1 189 ? 8.276 3.768 3.659 1.00 98.06 189 LEU A CA 1
ATOM 1452 C C . LEU A 1 189 ? 8.697 3.045 4.939 1.00 98.06 189 LEU A C 1
ATOM 1454 O O . LEU A 1 189 ? 8.171 3.356 6.004 1.00 98.06 189 LEU A O 1
ATOM 1458 N N . GLU A 1 190 ? 9.644 2.113 4.856 1.00 98.06 190 GLU A N 1
ATOM 1459 C CA . GLU A 1 190 ? 10.140 1.359 6.008 1.00 98.06 190 GLU A CA 1
ATOM 1460 C C . GLU A 1 190 ? 10.793 2.263 7.039 1.00 98.06 190 GLU A C 1
ATOM 1462 O O . GLU A 1 190 ? 10.452 2.216 8.225 1.00 98.06 190 GLU A O 1
ATOM 1467 N N . LYS A 1 191 ? 11.669 3.154 6.576 1.00 98.25 191 LYS A N 1
ATOM 1468 C CA . LYS A 1 191 ? 12.290 4.159 7.427 1.00 98.25 191 LYS A CA 1
ATOM 1469 C C . LYS A 1 191 ? 11.251 5.106 8.027 1.00 98.25 191 LYS A C 1
ATOM 1471 O O . LYS A 1 191 ? 11.255 5.312 9.236 1.00 98.25 191 LYS A O 1
ATOM 1476 N N . GLY A 1 192 ? 10.335 5.631 7.211 1.00 97.81 192 GLY A N 1
ATOM 1477 C CA . GLY A 1 192 ? 9.279 6.533 7.668 1.00 97.81 192 GLY A CA 1
ATOM 1478 C C . GLY A 1 192 ? 8.377 5.898 8.727 1.00 97.81 192 GLY A C 1
ATOM 1479 O O . GLY A 1 192 ? 8.122 6.502 9.763 1.00 97.81 192 GLY A O 1
ATOM 1480 N N . CYS A 1 193 ? 7.953 4.649 8.524 1.00 97.69 193 CYS A N 1
ATOM 1481 C CA . CYS A 1 193 ? 7.157 3.912 9.506 1.00 97.69 193 CYS A CA 1
ATOM 1482 C C . CYS A 1 193 ? 7.949 3.646 10.795 1.00 97.69 193 CYS A C 1
ATOM 1484 O O . CYS A 1 193 ? 7.412 3.821 11.887 1.00 97.69 193 CYS A O 1
ATOM 1486 N N . SER A 1 194 ? 9.232 3.285 10.683 1.00 97.62 194 SER A N 1
ATOM 1487 C CA . SER A 1 194 ? 10.114 3.090 11.839 1.00 97.62 194 SER A CA 1
ATOM 1488 C C . SER A 1 194 ? 10.284 4.374 12.658 1.00 97.62 194 SER A C 1
ATOM 1490 O O . SER A 1 194 ? 10.219 4.325 13.887 1.00 97.62 194 SER A O 1
ATOM 1492 N N . ASP A 1 195 ? 10.455 5.527 12.006 1.00 97.81 195 ASP A N 1
ATOM 1493 C CA . ASP A 1 195 ? 10.561 6.836 12.668 1.00 97.81 195 ASP A CA 1
ATOM 1494 C C . ASP A 1 195 ? 9.254 7.204 13.404 1.00 97.81 195 ASP A C 1
ATOM 1496 O O . ASP A 1 195 ? 9.276 7.813 14.477 1.00 97.81 195 ASP A O 1
ATOM 1500 N N . LEU A 1 196 ? 8.110 6.747 12.883 1.00 96.75 196 LEU A N 1
ATOM 1501 C CA . LEU A 1 196 ? 6.796 6.833 13.530 1.00 96.75 196 LEU A CA 1
ATOM 1502 C C . LEU A 1 196 ? 6.552 5.730 14.575 1.00 96.75 196 LEU A C 1
ATOM 1504 O O . LEU A 1 196 ? 5.479 5.678 15.172 1.00 96.75 196 LEU A O 1
ATOM 1508 N N . GLY A 1 197 ? 7.519 4.846 14.836 1.00 97.31 197 GLY A N 1
ATOM 1509 C CA . GLY A 1 197 ? 7.387 3.729 15.774 1.00 97.31 197 GLY A CA 1
ATOM 1510 C C . GLY A 1 197 ? 6.325 2.701 15.372 1.00 97.31 197 GLY A C 1
ATOM 1511 O O . GLY A 1 197 ? 5.685 2.124 16.251 1.00 97.31 197 GLY A O 1
ATOM 1512 N N . MET A 1 198 ? 6.115 2.516 14.070 1.00 97.19 198 MET A N 1
ATOM 1513 C CA . MET A 1 198 ? 5.235 1.511 13.479 1.00 97.19 198 MET A CA 1
ATOM 1514 C C . MET A 1 198 ? 6.055 0.334 12.936 1.00 97.19 198 MET A C 1
ATOM 1516 O O . MET A 1 198 ? 7.202 0.489 12.520 1.00 97.19 198 MET A O 1
ATOM 1520 N N . GLU A 1 199 ? 5.458 -0.854 12.925 1.00 97.38 199 GLU A N 1
ATOM 1521 C CA . GLU A 1 199 ? 6.037 -2.067 12.346 1.00 97.38 199 GLU A CA 1
ATOM 1522 C C . GLU A 1 199 ? 5.610 -2.207 10.879 1.00 97.38 199 GLU A C 1
ATOM 1524 O O . GLU A 1 199 ? 4.430 -2.065 10.550 1.00 97.38 199 GLU A O 1
ATOM 1529 N N . THR A 1 200 ? 6.542 -2.552 9.991 1.00 97.50 200 THR A N 1
ATOM 1530 C CA . THR A 1 200 ? 6.232 -2.866 8.591 1.00 97.50 200 THR A CA 1
ATOM 1531 C C . THR A 1 200 ? 6.143 -4.368 8.369 1.00 97.50 200 THR A C 1
ATOM 1533 O O . THR A 1 200 ? 6.912 -5.155 8.921 1.00 97.50 200 THR A O 1
ATOM 1536 N N . ARG A 1 201 ? 5.172 -4.798 7.560 1.00 96.81 201 ARG A N 1
ATOM 1537 C CA . ARG A 1 201 ? 4.984 -6.211 7.201 1.00 96.81 201 ARG A CA 1
ATOM 1538 C C . ARG A 1 201 ? 4.707 -6.380 5.722 1.00 96.81 201 ARG A C 1
ATOM 1540 O O . ARG A 1 201 ? 4.068 -5.539 5.104 1.00 96.81 201 ARG A O 1
ATOM 1547 N N . ALA A 1 202 ? 5.093 -7.526 5.176 1.00 93.69 202 ALA A N 1
ATOM 1548 C CA . ALA A 1 202 ? 4.700 -7.892 3.824 1.00 93.69 202 ALA A CA 1
ATOM 1549 C C . ALA A 1 202 ? 3.177 -8.115 3.720 1.00 93.69 202 ALA A C 1
ATOM 1551 O O . ALA A 1 202 ? 2.549 -8.703 4.612 1.00 93.69 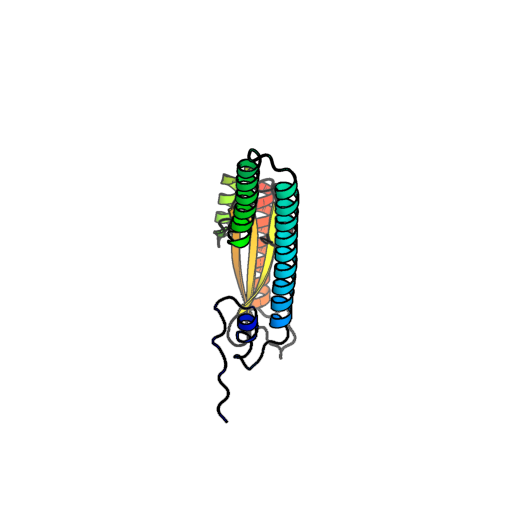202 ALA A O 1
ATOM 1552 N N . GLY A 1 203 ? 2.599 -7.685 2.600 1.00 89.88 203 GLY A N 1
ATOM 1553 C CA . GLY A 1 203 ? 1.227 -7.999 2.195 1.00 89.88 203 GLY A CA 1
ATOM 1554 C C . GLY A 1 203 ? 0.358 -6.767 1.960 1.00 89.88 203 GLY A C 1
ATOM 1555 O O . GLY A 1 203 ? 0.850 -5.647 1.869 1.00 89.88 203 GLY A O 1
ATOM 1556 N N . PHE A 1 204 ? -0.947 -6.998 1.869 1.00 85.94 204 PHE A N 1
ATOM 1557 C CA . PHE A 1 204 ? -1.978 -5.978 1.694 1.00 85.94 204 PHE A CA 1
ATOM 1558 C C . PHE A 1 204 ? -3.067 -6.191 2.750 1.00 85.94 204 PHE A C 1
ATOM 1560 O O . PHE A 1 204 ? -3.283 -7.326 3.185 1.00 85.94 204 PHE A O 1
ATOM 1567 N N . PHE A 1 205 ? -3.698 -5.118 3.220 1.00 79.69 205 PHE A N 1
ATOM 1568 C CA . PHE A 1 205 ? -4.884 -5.234 4.064 1.00 79.69 205 PHE A CA 1
ATOM 1569 C C . PHE A 1 205 ? -6.094 -5.541 3.175 1.00 79.69 205 PHE A C 1
ATOM 1571 O O . PHE A 1 205 ? -6.533 -4.668 2.434 1.00 79.69 205 PHE A O 1
ATOM 1578 N N . ASP A 1 206 ? -6.590 -6.779 3.224 1.00 66.75 206 ASP A N 1
ATOM 1579 C CA . ASP A 1 206 ? -7.781 -7.200 2.480 1.00 66.75 206 ASP A CA 1
ATOM 1580 C C . ASP A 1 206 ? -8.993 -7.259 3.422 1.00 66.75 206 ASP A C 1
ATOM 1582 O O . ASP A 1 206 ? -8.904 -7.811 4.523 1.00 66.75 206 ASP A O 1
ATOM 1586 N N . GLU A 1 207 ? -10.097 -6.648 2.999 1.00 52.66 207 GLU A N 1
ATOM 1587 C CA . GLU A 1 207 ? -11.382 -6.646 3.703 1.00 52.66 207 GLU A CA 1
ATOM 1588 C C . GLU A 1 207 ? -12.137 -7.941 3.349 1.00 52.66 207 GLU A C 1
ATOM 1590 O O . GLU A 1 207 ? -13.058 -7.919 2.534 1.00 52.66 207 GLU A O 1
ATOM 1595 N N . GLU A 1 208 ? -11.722 -9.090 3.899 1.00 43.44 208 GLU A N 1
ATOM 1596 C CA . GLU A 1 208 ? -12.546 -10.319 3.843 1.00 43.44 208 GLU A CA 1
ATOM 1597 C C . GLU A 1 208 ? -13.725 -10.285 4.831 1.00 43.44 208 GLU A C 1
ATOM 1599 O O . GLU A 1 208 ? -13.520 -9.923 6.016 1.00 43.44 208 GLU A O 1
#